Protein AF-0000000087411472 (afdb_homodimer)

Structure (mmCIF, N/CA/C/O backbone):
data_AF-0000000087411472-model_v1
#
loop_
_entity.id
_entity.type
_entity.pdbx_description
1 polymer 'Phosphopantetheine adenylyltransferase'
#
loop_
_atom_site.group_PDB
_atom_site.id
_atom_site.type_symbol
_atom_site.label_atom_id
_atom_site.label_alt_id
_atom_site.label_comp_id
_atom_site.label_asym_id
_atom_site.label_entity_id
_atom_site.label_seq_id
_atom_site.pdbx_PDB_ins_code
_atom_site.Cartn_x
_atom_site.Cartn_y
_atom_site.Cartn_z
_atom_site.occupancy
_atom_site.B_iso_or_equiv
_atom_site.auth_seq_id
_atom_site.auth_comp_id
_atom_site.auth_asym_id
_atom_site.auth_atom_id
_atom_site.pdbx_PDB_model_num
ATOM 1 N N . MET A 1 1 ? -5.199 -10.938 14.984 1 82.5 1 MET A N 1
ATOM 2 C CA . MET A 1 1 ? -4.184 -11.445 14.07 1 82.5 1 MET A CA 1
ATOM 3 C C . MET A 1 1 ? -4.375 -10.883 12.672 1 82.5 1 MET A C 1
ATOM 5 O O . MET A 1 1 ? -5.496 -10.852 12.156 1 82.5 1 MET A O 1
ATOM 9 N N . THR A 1 2 ? -3.348 -10.219 12.047 1 94.12 2 THR A N 1
ATOM 10 C CA . THR A 1 2 ? -3.455 -9.586 10.734 1 94.12 2 THR A CA 1
ATOM 11 C C . THR A 1 2 ? -2.895 -10.5 9.648 1 94.12 2 THR A C 1
ATOM 13 O O . THR A 1 2 ? -1.72 -10.875 9.688 1 94.12 2 THR A O 1
ATOM 16 N N . THR A 1 3 ? -3.779 -10.945 8.719 1 97.25 3 THR A N 1
ATOM 17 C CA . THR A 1 3 ? -3.389 -11.836 7.629 1 97.25 3 THR A CA 1
ATOM 18 C C . THR A 1 3 ? -3.459 -11.102 6.289 1 97.25 3 THR A C 1
ATOM 20 O O . THR A 1 3 ? -4.434 -10.398 6.012 1 97.25 3 THR A O 1
ATOM 23 N N . GLY A 1 4 ? -2.391 -11.203 5.496 1 98.31 4 GLY A N 1
ATOM 24 C CA . GLY A 1 4 ? -2.365 -10.688 4.137 1 98.31 4 GLY A CA 1
ATOM 25 C C . GLY A 1 4 ? -2.486 -11.773 3.082 1 98.31 4 GLY A C 1
ATOM 26 O O . GLY A 1 4 ? -2.043 -12.898 3.297 1 98.31 4 GLY A O 1
ATOM 27 N N . LEU A 1 5 ? -3.082 -11.445 1.983 1 98.75 5 LEU A N 1
ATOM 28 C CA . LEU A 1 5 ? -3.17 -12.328 0.825 1 98.75 5 LEU A CA 1
ATOM 29 C C . LEU A 1 5 ? -2.398 -11.758 -0.358 1 98.75 5 LEU A C 1
ATOM 31 O O . LEU A 1 5 ? -2.578 -10.586 -0.713 1 98.75 5 LEU A O 1
ATOM 35 N N . PHE A 1 6 ? -1.519 -12.484 -0.883 1 98.81 6 PHE A N 1
ATOM 36 C CA . PHE A 1 6 ? -0.834 -12.234 -2.145 1 98.81 6 PHE A CA 1
ATOM 37 C C . PHE A 1 6 ? -1.192 -13.289 -3.18 1 98.81 6 PHE A C 1
ATOM 39 O O . PHE A 1 6 ? -0.717 -14.422 -3.105 1 98.81 6 PHE A O 1
ATOM 46 N N . ALA A 1 7 ? -2.01 -12.852 -4.195 1 98.19 7 ALA A N 1
ATOM 47 C CA . ALA A 1 7 ? -2.584 -13.867 -5.07 1 98.19 7 ALA A CA 1
ATOM 48 C C . ALA A 1 7 ? -2.225 -13.602 -6.531 1 98.19 7 ALA A C 1
ATOM 50 O O . ALA A 1 7 ? -2.068 -12.453 -6.938 1 98.19 7 ALA A O 1
ATOM 51 N N . GLY A 1 8 ? -2.092 -14.609 -7.258 1 96.75 8 GLY A N 1
ATOM 52 C CA . GLY A 1 8 ? -1.799 -14.578 -8.68 1 96.75 8 GLY A CA 1
ATOM 53 C C . GLY A 1 8 ? -1.664 -15.953 -9.297 1 96.75 8 GLY A C 1
ATOM 54 O O . GLY A 1 8 ? -1.891 -16.969 -8.625 1 96.75 8 GLY A O 1
ATOM 55 N N . SER A 1 9 ? -1.408 -15.969 -10.578 1 96.81 9 SER A N 1
ATOM 56 C CA . SER A 1 9 ? -1.166 -17.25 -11.25 1 96.81 9 SER A CA 1
ATOM 57 C C . SER A 1 9 ? 0.237 -17.766 -10.953 1 96.81 9 SER A C 1
ATOM 59 O O . SER A 1 9 ? 0.446 -18.969 -10.859 1 96.81 9 SER A O 1
ATOM 61 N N . PHE A 1 10 ? 1.232 -16.828 -10.875 1 98 10 PHE A N 1
ATOM 62 C CA . PHE A 1 10 ? 2.615 -17.141 -10.523 1 98 10 PHE A CA 1
ATOM 63 C C . PHE A 1 10 ? 3.172 -18.234 -11.422 1 98 10 PHE A C 1
ATOM 65 O O . PHE A 1 10 ? 3.705 -19.234 -10.93 1 98 10 PHE A O 1
ATOM 72 N N . ASP A 1 11 ? 3.133 -17.953 -12.688 1 97.81 11 ASP A N 1
ATOM 73 C CA . ASP A 1 11 ? 3.562 -18.891 -13.711 1 97.81 11 ASP A CA 1
ATOM 74 C C . ASP A 1 11 ? 4.664 -18.297 -14.586 1 97.81 11 ASP A C 1
ATOM 76 O O . ASP A 1 11 ? 4.473 -18.094 -15.789 1 97.81 11 ASP A O 1
ATOM 80 N N . PRO A 1 12 ? 5.781 -18.062 -14.016 1 98.06 12 PRO A N 1
ATOM 81 C CA . PRO A 1 12 ? 6.238 -18.531 -12.711 1 98.06 12 PRO A CA 1
ATOM 82 C C . PRO A 1 12 ? 6.23 -17.438 -11.648 1 98.06 12 PRO A C 1
ATOM 84 O O . PRO A 1 12 ? 5.938 -16.281 -11.961 1 98.06 12 PRO A O 1
ATOM 87 N N . PHE A 1 13 ? 6.461 -17.75 -10.398 1 98.69 13 PHE A N 1
ATOM 88 C CA . PHE A 1 13 ? 6.75 -16.844 -9.289 1 98.69 13 PHE A CA 1
ATOM 89 C C . PHE A 1 13 ? 8.141 -16.25 -9.438 1 98.69 13 PHE A C 1
ATOM 91 O O . PHE A 1 13 ? 9.141 -16.969 -9.414 1 98.69 13 PHE A O 1
ATOM 98 N N . THR A 1 14 ? 8.234 -14.945 -9.617 1 98.62 14 THR A N 1
ATOM 99 C CA . THR A 1 14 ? 9.492 -14.305 -9.984 1 98.62 14 THR A CA 1
ATOM 100 C C . THR A 1 14 ? 10.156 -13.672 -8.766 1 98.62 14 THR A C 1
ATOM 102 O O . THR A 1 14 ? 9.57 -13.641 -7.68 1 98.62 14 THR A O 1
ATOM 105 N N . ILE A 1 15 ? 11.352 -13.141 -8.969 1 98.38 15 ILE A N 1
ATOM 106 C CA . ILE A 1 15 ? 12.086 -12.43 -7.926 1 98.38 15 ILE A CA 1
ATOM 107 C C . ILE A 1 15 ? 11.352 -11.148 -7.559 1 98.38 15 ILE A C 1
ATOM 109 O O . ILE A 1 15 ? 11.461 -10.664 -6.426 1 98.38 15 ILE A O 1
ATOM 113 N N . GLY A 1 16 ? 10.602 -10.586 -8.516 1 98.25 16 GLY A N 1
ATOM 114 C CA . GLY A 1 16 ? 9.766 -9.43 -8.219 1 98.25 16 GLY A CA 1
ATOM 115 C C . GLY A 1 16 ? 8.664 -9.734 -7.227 1 98.25 16 GLY A C 1
ATOM 116 O O . GLY A 1 16 ? 8.422 -8.953 -6.305 1 98.25 16 GLY A O 1
ATOM 117 N N . HIS A 1 17 ? 7.98 -10.875 -7.441 1 98.75 17 HIS A N 1
ATOM 118 C CA . HIS A 1 17 ? 6.965 -11.312 -6.492 1 98.75 17 HIS A CA 1
ATOM 119 C C . HIS A 1 17 ? 7.562 -11.539 -5.105 1 98.75 17 HIS A C 1
ATOM 121 O O . HIS A 1 17 ? 7.004 -11.086 -4.105 1 98.75 17 HIS A O 1
ATOM 127 N N . ASP A 1 18 ? 8.688 -12.219 -5.066 1 98.75 18 ASP A N 1
ATOM 128 C CA . ASP A 1 18 ? 9.383 -12.5 -3.814 1 98.75 18 ASP A CA 1
ATOM 129 C C . ASP A 1 18 ? 9.711 -11.203 -3.068 1 98.75 18 ASP A C 1
ATOM 131 O O . ASP A 1 18 ? 9.547 -11.133 -1.849 1 98.75 18 ASP A O 1
ATOM 135 N N . SER A 1 19 ? 10.203 -10.273 -3.818 1 98.44 19 SER A N 1
ATOM 136 C CA . SER A 1 19 ? 10.539 -8.977 -3.238 1 98.44 19 SER A CA 1
ATOM 137 C C . SER A 1 19 ? 9.328 -8.352 -2.547 1 98.44 19 SER A C 1
ATOM 139 O O . SER A 1 19 ? 9.438 -7.863 -1.419 1 98.44 19 SER A O 1
ATOM 141 N N . ILE A 1 20 ? 8.156 -8.391 -3.16 1 98.56 20 ILE A N 1
ATOM 142 C CA . ILE A 1 20 ? 6.938 -7.809 -2.609 1 98.56 20 ILE A CA 1
ATOM 143 C C . ILE A 1 20 ? 6.555 -8.539 -1.325 1 98.56 20 ILE A C 1
ATOM 145 O O . ILE A 1 20 ? 6.277 -7.902 -0.303 1 98.56 20 ILE A O 1
ATOM 149 N N . VAL A 1 21 ? 6.57 -9.836 -1.343 1 98.75 21 VAL A N 1
ATOM 150 C CA . VAL A 1 21 ? 6.145 -10.648 -0.207 1 98.75 21 VAL A CA 1
ATOM 151 C C . VAL A 1 21 ? 7.059 -10.383 0.988 1 98.75 21 VAL A C 1
ATOM 153 O O . VAL A 1 21 ? 6.582 -10.125 2.096 1 98.75 21 VAL A O 1
ATOM 156 N N . ARG A 1 22 ? 8.344 -10.383 0.76 1 97.94 22 ARG A N 1
ATOM 157 C CA . ARG A 1 22 ? 9.305 -10.219 1.848 1 97.94 22 ARG A CA 1
ATOM 158 C C . ARG A 1 22 ? 9.203 -8.828 2.463 1 97.94 22 ARG A C 1
ATOM 160 O O . ARG A 1 22 ? 9.336 -8.664 3.68 1 97.94 22 ARG A O 1
ATOM 167 N N . ARG A 1 23 ? 8.992 -7.895 1.64 1 97.25 23 ARG A N 1
ATOM 168 C CA . ARG A 1 23 ? 8.906 -6.523 2.123 1 97.25 23 ARG A CA 1
ATOM 169 C C . ARG A 1 23 ? 7.582 -6.277 2.836 1 97.25 23 ARG A C 1
ATOM 171 O O . ARG A 1 23 ? 7.492 -5.41 3.709 1 97.25 23 ARG A O 1
ATOM 178 N N . ALA A 1 24 ? 6.539 -7.027 2.512 1 98.06 24 ALA A N 1
ATOM 179 C CA . ALA A 1 24 ? 5.234 -6.895 3.154 1 98.06 24 ALA A CA 1
ATOM 180 C C . ALA A 1 24 ? 5.18 -7.695 4.453 1 98.06 24 ALA A C 1
ATOM 182 O O . ALA A 1 24 ? 4.344 -7.422 5.32 1 98.06 24 ALA A O 1
ATOM 183 N N . LEU A 1 25 ? 6.023 -8.648 4.633 1 97.62 25 LEU A N 1
ATOM 184 C CA . LEU A 1 25 ? 5.941 -9.672 5.664 1 97.62 25 LEU A CA 1
ATOM 185 C C . LEU A 1 25 ? 5.902 -9.047 7.055 1 97.62 25 LEU A C 1
ATOM 187 O O . LEU A 1 25 ? 5.105 -9.453 7.906 1 97.62 25 LEU A O 1
ATOM 191 N N . PRO A 1 26 ? 6.668 -7.977 7.328 1 96.5 26 PRO A N 1
ATOM 192 C CA . PRO A 1 26 ? 6.672 -7.391 8.672 1 96.5 26 PRO A CA 1
ATOM 193 C C . PRO A 1 26 ? 5.316 -6.801 9.062 1 96.5 26 PRO A C 1
ATOM 195 O O . PRO A 1 26 ? 5.066 -6.547 10.242 1 96.5 26 PRO A O 1
ATOM 198 N N . LEU A 1 27 ? 4.43 -6.594 8.164 1 97.12 27 LEU A N 1
ATOM 199 C CA . LEU A 1 27 ? 3.143 -5.961 8.422 1 97.12 27 LEU A CA 1
ATOM 200 C C . LEU A 1 27 ? 2.111 -6.988 8.883 1 97.12 27 LEU A C 1
ATOM 202 O O . LEU A 1 27 ? 1.045 -6.621 9.383 1 97.12 27 LEU A O 1
ATOM 206 N N . PHE A 1 28 ? 2.451 -8.234 8.727 1 97.5 28 PHE A N 1
ATOM 207 C CA . PHE A 1 28 ? 1.411 -9.242 8.914 1 97.5 28 PHE A CA 1
ATOM 208 C C . PHE A 1 28 ? 1.869 -10.328 9.883 1 97.5 28 PHE A C 1
ATOM 210 O O . PHE A 1 28 ? 3.059 -10.641 9.953 1 97.5 28 PHE A O 1
ATOM 217 N N . ASP A 1 29 ? 0.912 -10.891 10.602 1 97 29 ASP A N 1
ATOM 218 C CA . ASP A 1 29 ? 1.171 -12.102 11.367 1 97 29 ASP A CA 1
ATOM 219 C C . ASP A 1 29 ? 1.343 -13.312 10.453 1 97 29 ASP A C 1
ATOM 221 O O . ASP A 1 29 ? 2.098 -14.234 10.773 1 97 29 ASP A O 1
ATOM 225 N N . LYS A 1 30 ? 0.601 -13.211 9.328 1 97.81 30 LYS A N 1
ATOM 226 C CA . LYS A 1 30 ? 0.634 -14.273 8.328 1 97.81 30 LYS A CA 1
ATOM 227 C C . LYS A 1 30 ? 0.375 -13.727 6.93 1 97.81 30 LYS A C 1
ATOM 229 O O . LYS A 1 30 ? -0.435 -12.812 6.758 1 97.81 30 LYS A O 1
ATOM 234 N N . ILE A 1 31 ? 1.043 -14.305 5.953 1 98.69 31 ILE A N 1
ATOM 235 C CA . ILE A 1 31 ? 0.74 -14.031 4.551 1 98.69 31 ILE A CA 1
ATOM 236 C C . ILE A 1 31 ? 0.377 -15.336 3.846 1 98.69 31 ILE A C 1
ATOM 238 O O . ILE A 1 31 ? 1.106 -16.328 3.941 1 98.69 31 ILE A O 1
ATOM 242 N N . ILE A 1 32 ? -0.756 -15.344 3.227 1 98.88 32 ILE A N 1
ATOM 243 C CA . ILE A 1 32 ? -1.153 -16.438 2.344 1 98.88 32 ILE A CA 1
ATOM 244 C C . ILE A 1 32 ? -0.818 -16.078 0.898 1 98.88 32 ILE A C 1
ATOM 246 O O . ILE A 1 32 ? -1.27 -15.055 0.384 1 98.88 32 ILE A O 1
ATOM 250 N N . ILE A 1 33 ? 0.006 -16.891 0.304 1 98.94 33 ILE A N 1
ATOM 251 C CA . ILE A 1 33 ? 0.207 -16.797 -1.138 1 98.94 33 ILE A CA 1
ATOM 252 C C . ILE A 1 33 ? -0.799 -17.703 -1.854 1 98.94 33 ILE A C 1
ATOM 254 O O . ILE A 1 33 ? -0.721 -18.922 -1.758 1 98.94 33 ILE A O 1
ATOM 258 N N . GLY A 1 34 ? -1.743 -17.094 -2.494 1 98.81 34 GLY A N 1
ATOM 259 C CA . GLY A 1 34 ? -2.783 -17.812 -3.209 1 98.81 34 GLY A CA 1
ATOM 260 C C . GLY A 1 34 ? -2.455 -18.047 -4.672 1 98.81 34 GLY A C 1
ATOM 261 O O . GLY A 1 34 ? -2.32 -17.094 -5.438 1 98.81 34 GLY A O 1
ATOM 262 N N . VAL A 1 35 ? -2.418 -19.25 -5.078 1 98.69 35 VAL A N 1
ATOM 263 C CA . VAL A 1 35 ? -2.143 -19.625 -6.465 1 98.69 35 VAL A CA 1
ATOM 264 C C . VAL A 1 35 ? -3.447 -19.984 -7.172 1 98.69 35 VAL A C 1
ATOM 266 O O . VAL A 1 35 ? -4.023 -21.047 -6.934 1 98.69 35 VAL A O 1
ATOM 269 N N . GLY A 1 36 ? -3.824 -19.047 -8.062 1 97.44 36 GLY A N 1
ATOM 270 C CA . GLY A 1 36 ? -5.082 -19.234 -8.766 1 97.44 36 GLY A CA 1
ATOM 271 C C . GLY A 1 36 ? -5.004 -20.312 -9.844 1 97.44 36 GLY A C 1
ATOM 272 O O . GLY A 1 36 ? -4.016 -20.391 -10.578 1 97.44 36 GLY A O 1
ATOM 273 N N . ILE A 1 37 ? -6.055 -21.078 -9.875 1 94.75 37 ILE A N 1
ATOM 274 C CA . ILE A 1 37 ? -6.188 -22.109 -10.898 1 94.75 37 ILE A CA 1
ATOM 275 C C . ILE A 1 37 ? -7.277 -21.719 -11.891 1 94.75 37 ILE A C 1
ATOM 277 O O . ILE A 1 37 ? -8.406 -21.422 -11.492 1 94.75 37 ILE A O 1
ATOM 281 N N . ASN A 1 38 ? -6.859 -21.469 -13.047 1 88.38 38 ASN A N 1
ATOM 282 C CA . ASN A 1 38 ? -7.793 -21.219 -14.148 1 88.38 38 ASN A CA 1
ATOM 283 C C . ASN A 1 38 ? -7.727 -22.328 -15.188 1 88.38 38 ASN A C 1
ATOM 285 O O . ASN A 1 38 ? -6.742 -22.438 -15.93 1 88.38 38 ASN A O 1
ATOM 289 N N . GLU A 1 39 ? -8.727 -23.047 -15.305 1 80.69 39 GLU A N 1
ATOM 290 C CA . GLU A 1 39 ? -8.75 -24.203 -16.172 1 80.69 39 GLU A CA 1
ATOM 291 C C . GLU A 1 39 ? -8.695 -23.797 -17.641 1 80.69 39 GLU A C 1
ATOM 293 O O . GLU A 1 39 ? -8.336 -24.609 -18.5 1 80.69 39 GLU A O 1
ATOM 298 N N . ARG A 1 40 ? -9.109 -22.672 -17.875 1 86.44 40 ARG A N 1
ATOM 299 C CA . ARG A 1 40 ? -9.18 -22.219 -19.25 1 86.44 40 ARG A CA 1
ATOM 300 C C . ARG A 1 40 ? -7.828 -21.703 -19.734 1 86.44 40 ARG A C 1
ATOM 302 O O . ARG A 1 40 ? -7.637 -21.453 -20.922 1 86.44 40 ARG A O 1
ATOM 309 N N . LYS A 1 41 ? -6.945 -21.625 -18.766 1 86 41 LYS A N 1
ATOM 310 C CA . LYS A 1 41 ? -5.648 -21.047 -19.125 1 86 41 LYS A CA 1
ATOM 311 C C . LYS A 1 41 ? -4.594 -22.141 -19.266 1 86 41 LYS A C 1
ATOM 313 O O . LYS A 1 41 ? -4.625 -23.141 -18.547 1 86 41 LYS A O 1
ATOM 318 N N . GLN A 1 42 ? -3.75 -21.906 -20.312 1 85.75 42 GLN A N 1
ATOM 319 C CA . GLN A 1 42 ? -2.588 -22.766 -20.469 1 85.75 42 GLN A CA 1
ATOM 320 C C . GLN A 1 42 ? -1.379 -22.219 -19.719 1 85.75 42 GLN A C 1
ATOM 322 O O . GLN A 1 42 ? -0.786 -21.219 -20.141 1 85.75 42 GLN A O 1
ATOM 327 N N . TYR A 1 43 ? -1.011 -22.953 -18.719 1 91.5 43 TYR A N 1
ATOM 328 C CA . TYR A 1 43 ? 0.118 -22.531 -17.906 1 91.5 43 TYR A CA 1
ATOM 329 C C . TYR A 1 43 ? 1.39 -23.266 -18.312 1 91.5 43 TYR A C 1
ATOM 331 O O . TYR A 1 43 ? 1.329 -24.391 -18.812 1 91.5 43 TYR A O 1
ATOM 339 N N . MET A 1 44 ? 2.51 -22.625 -18.141 1 93.19 44 MET A N 1
ATOM 340 C CA . MET A 1 44 ? 3.809 -23.25 -18.344 1 93.19 44 MET A CA 1
ATOM 341 C C . MET A 1 44 ? 4.043 -24.359 -17.312 1 93.19 44 MET A C 1
ATOM 343 O O . MET A 1 44 ? 4.535 -25.438 -17.672 1 93.19 44 MET A O 1
ATOM 347 N N . LEU A 1 45 ? 3.697 -24.094 -16.062 1 94.81 45 LEU A N 1
ATOM 348 C CA . LEU A 1 45 ? 3.797 -25.047 -14.969 1 94.81 45 LEU A CA 1
ATOM 349 C C . LEU A 1 45 ? 2.412 -25.5 -14.516 1 94.81 45 LEU A C 1
ATOM 351 O O . LEU A 1 45 ? 1.47 -24.703 -14.492 1 94.81 45 LEU A O 1
ATOM 355 N N . ASP A 1 46 ? 2.295 -26.703 -14.117 1 94.75 46 ASP A N 1
ATOM 356 C CA . ASP A 1 46 ? 1.005 -27.094 -13.562 1 94.75 46 ASP A CA 1
ATOM 357 C C . ASP A 1 46 ? 0.846 -26.594 -12.133 1 94.75 46 ASP A C 1
ATOM 359 O O . ASP A 1 46 ? 1.772 -26 -11.57 1 94.75 46 ASP A O 1
ATOM 363 N N . THR A 1 47 ? -0.343 -26.766 -11.594 1 95.69 47 THR A N 1
ATOM 364 C CA . THR A 1 47 ? -0.674 -26.203 -10.289 1 95.69 47 THR A CA 1
ATOM 365 C C . THR A 1 47 ? 0.26 -26.75 -9.211 1 95.69 47 THR A C 1
ATOM 367 O O . THR A 1 47 ? 0.772 -25.984 -8.391 1 95.69 47 THR A O 1
ATOM 370 N N . GLU A 1 48 ? 0.486 -28.016 -9.203 1 96.5 48 GLU A N 1
ATOM 371 C CA . GLU A 1 48 ? 1.34 -28.656 -8.203 1 96.5 48 GLU A CA 1
ATOM 372 C C . GLU A 1 48 ? 2.762 -28.094 -8.266 1 96.5 48 GLU A C 1
ATOM 374 O O . GLU A 1 48 ? 3.377 -27.844 -7.227 1 96.5 48 GLU A O 1
ATOM 379 N N . GLU A 1 49 ? 3.27 -27.938 -9.43 1 96.88 49 GLU A N 1
ATOM 380 C CA . GLU A 1 49 ? 4.613 -27.391 -9.609 1 96.88 49 GLU A CA 1
ATOM 381 C C . GLU A 1 49 ? 4.691 -25.953 -9.117 1 96.88 49 GLU A C 1
ATOM 383 O O . GLU A 1 49 ? 5.637 -25.578 -8.422 1 96.88 49 GLU A O 1
ATOM 388 N N . ARG A 1 50 ? 3.688 -25.156 -9.523 1 97.81 50 ARG A N 1
ATOM 389 C CA . ARG A 1 50 ? 3.676 -23.766 -9.102 1 97.81 50 ARG A CA 1
ATOM 390 C C . ARG A 1 50 ? 3.623 -23.641 -7.582 1 97.81 50 ARG A C 1
ATOM 392 O O . ARG A 1 50 ? 4.449 -22.953 -6.977 1 97.81 50 ARG A O 1
ATOM 399 N N . VAL A 1 51 ? 2.758 -24.359 -6.957 1 98.38 51 VAL A N 1
ATOM 400 C CA . VAL A 1 51 ? 2.588 -24.328 -5.508 1 98.38 51 VAL A CA 1
ATOM 401 C C . VAL A 1 51 ? 3.846 -24.859 -4.828 1 98.38 51 VAL A C 1
ATOM 403 O O . VAL A 1 51 ? 4.355 -24.266 -3.883 1 98.38 51 VAL A O 1
ATOM 406 N N . GLY A 1 52 ? 4.316 -25.984 -5.293 1 98.12 52 GLY A N 1
ATOM 407 C CA . GLY A 1 52 ? 5.488 -26.625 -4.707 1 98.12 52 GLY A CA 1
ATOM 408 C C . GLY A 1 52 ? 6.723 -25.734 -4.75 1 98.12 52 GLY A C 1
ATOM 409 O O . GLY A 1 52 ? 7.469 -25.656 -3.771 1 98.12 52 GLY A O 1
ATOM 410 N N . ARG A 1 53 ? 6.977 -25.078 -5.879 1 97.75 53 ARG A N 1
ATOM 411 C CA . ARG A 1 53 ? 8.133 -24.203 -6.031 1 97.75 53 ARG A CA 1
ATOM 412 C C . ARG A 1 53 ? 8.062 -23.031 -5.059 1 97.75 53 ARG A C 1
ATOM 414 O O . ARG A 1 53 ? 9.07 -22.656 -4.453 1 97.75 53 ARG A O 1
ATOM 421 N N . ILE A 1 54 ? 6.855 -22.469 -4.914 1 98.69 54 ILE A N 1
ATOM 422 C CA . ILE A 1 54 ? 6.699 -21.328 -4.012 1 98.69 54 ILE A CA 1
ATOM 423 C C . ILE A 1 54 ? 6.898 -21.781 -2.568 1 98.69 54 ILE A C 1
ATOM 425 O O . ILE A 1 54 ? 7.574 -21.109 -1.785 1 98.69 54 ILE A O 1
ATOM 429 N N . ARG A 1 55 ? 6.352 -22.953 -2.232 1 98.44 55 ARG A N 1
ATOM 430 C CA . ARG A 1 55 ? 6.535 -23.5 -0.89 1 98.44 55 ARG A CA 1
ATOM 431 C C . ARG A 1 55 ? 8.016 -23.688 -0.574 1 98.44 55 ARG A C 1
ATOM 433 O O . ARG A 1 55 ? 8.453 -23.422 0.546 1 98.44 55 ARG A O 1
ATOM 440 N N . ALA A 1 56 ? 8.742 -24.172 -1.499 1 98.12 56 ALA A N 1
ATOM 441 C CA . ALA A 1 56 ? 10.164 -24.406 -1.307 1 98.12 56 ALA A CA 1
ATOM 442 C C . ALA A 1 56 ? 10.906 -23.109 -1.017 1 98.12 56 ALA A C 1
ATOM 444 O O . ALA A 1 56 ? 11.852 -23.078 -0.219 1 98.12 56 ALA A O 1
ATOM 445 N N . ILE A 1 57 ? 10.547 -22.016 -1.651 1 98.12 57 ILE A N 1
ATOM 446 C CA . ILE A 1 57 ? 11.164 -20.719 -1.471 1 98.12 57 ILE A CA 1
ATOM 447 C C . ILE A 1 57 ? 11 -20.266 -0.021 1 98.12 57 ILE A C 1
ATOM 449 O O . ILE A 1 57 ? 11.922 -19.688 0.561 1 98.12 57 ILE A O 1
ATOM 453 N N . TYR A 1 58 ? 9.805 -20.594 0.565 1 98.31 58 TYR A N 1
ATOM 454 C CA . TYR A 1 58 ? 9.484 -20.062 1.883 1 98.31 58 TYR A CA 1
ATOM 455 C C . TYR A 1 58 ? 9.477 -21.172 2.934 1 98.31 58 TYR A C 1
ATOM 457 O O . TYR A 1 58 ? 8.781 -21.062 3.949 1 98.31 58 TYR A O 1
ATOM 465 N N . ALA A 1 59 ? 10.148 -22.219 2.734 1 97.19 59 ALA A N 1
ATOM 466 C CA . ALA A 1 59 ? 10.141 -23.406 3.594 1 97.19 59 ALA A CA 1
ATOM 467 C C . ALA A 1 59 ? 10.562 -23.047 5.016 1 97.19 59 ALA A C 1
ATOM 469 O O . ALA A 1 59 ? 10.117 -23.688 5.977 1 97.19 59 ALA A O 1
ATOM 470 N N . ARG A 1 60 ? 11.328 -21.984 5.223 1 96.81 60 ARG A N 1
ATOM 471 C CA . ARG A 1 60 ? 11.844 -21.625 6.535 1 96.81 60 ARG A CA 1
ATOM 472 C C . ARG A 1 60 ? 11.164 -20.375 7.066 1 96.81 60 ARG A C 1
ATOM 474 O O . ARG A 1 60 ? 11.68 -19.703 7.973 1 96.81 60 ARG A O 1
ATOM 481 N N . GLU A 1 61 ? 10.125 -20 6.484 1 97.75 61 GLU A N 1
ATOM 482 C CA . GLU A 1 61 ? 9.367 -18.828 6.91 1 97.75 61 GLU A CA 1
ATOM 483 C C . GLU A 1 61 ? 7.988 -19.219 7.434 1 97.75 61 GLU A C 1
ATOM 485 O O . GLU A 1 61 ? 7.035 -19.344 6.66 1 97.75 61 GLU A O 1
ATOM 490 N N . PRO A 1 62 ? 7.836 -19.344 8.711 1 97.56 62 PRO A N 1
ATOM 491 C CA . PRO A 1 62 ? 6.602 -19.891 9.289 1 97.56 62 PRO A CA 1
ATOM 492 C C . PRO A 1 62 ? 5.398 -18.969 9.055 1 97.56 62 PRO A C 1
ATOM 494 O O . PRO A 1 62 ? 4.254 -19.406 9.195 1 97.56 62 PRO A O 1
ATOM 497 N N . LYS A 1 63 ? 5.613 -17.719 8.734 1 98 63 LYS A N 1
ATOM 498 C CA . LYS A 1 63 ? 4.508 -16.781 8.57 1 98 63 LYS A CA 1
ATOM 499 C C . LYS A 1 63 ? 3.871 -16.906 7.191 1 98 63 LYS A C 1
ATOM 501 O O . LYS A 1 63 ? 2.85 -16.281 6.91 1 98 63 LYS A O 1
ATOM 506 N N . ILE A 1 64 ? 4.441 -17.703 6.273 1 98.62 64 ILE A N 1
ATOM 507 C CA . ILE A 1 64 ? 3.945 -17.75 4.902 1 98.62 64 ILE A CA 1
ATOM 508 C C . ILE A 1 64 ? 3.283 -19.094 4.637 1 98.62 64 ILE A C 1
ATOM 510 O O . ILE A 1 64 ? 3.857 -20.141 4.941 1 98.62 64 ILE A O 1
ATOM 514 N N . MET A 1 65 ? 2.15 -19.031 4.105 1 98.5 65 MET A N 1
ATOM 515 C CA . MET A 1 65 ? 1.418 -20.203 3.639 1 98.5 65 MET A CA 1
ATOM 516 C C . MET A 1 65 ? 1.114 -20.094 2.148 1 98.5 65 MET A C 1
ATOM 518 O O . MET A 1 65 ? 0.758 -19.031 1.659 1 98.5 65 MET A O 1
ATOM 522 N N . VAL A 1 66 ? 1.207 -21.234 1.489 1 98.81 66 VAL A N 1
ATOM 523 C CA . VAL A 1 66 ? 0.922 -21.266 0.059 1 98.81 66 VAL A CA 1
ATOM 524 C C . VAL A 1 66 ? -0.283 -22.172 -0.206 1 98.81 66 VAL A C 1
ATOM 526 O O . VAL A 1 66 ? -0.297 -23.328 0.198 1 98.81 66 VAL A O 1
ATOM 529 N N . LYS A 1 67 ? -1.242 -21.625 -0.861 1 98.56 67 LYS A N 1
ATOM 530 C CA . LYS A 1 67 ? -2.467 -22.375 -1.125 1 98.56 67 LYS A CA 1
ATOM 531 C C . LYS A 1 67 ? -2.941 -22.172 -2.561 1 98.56 67 LYS A C 1
ATOM 533 O O . LYS A 1 67 ? -2.854 -21.062 -3.094 1 98.56 67 LYS A O 1
ATOM 538 N N . ALA A 1 68 ? -3.459 -23.219 -3.139 1 98.31 68 ALA A N 1
ATOM 539 C CA . ALA A 1 68 ? -4.141 -23.109 -4.426 1 98.31 68 ALA A CA 1
ATOM 540 C C . ALA A 1 68 ? -5.637 -22.859 -4.234 1 98.31 68 ALA A C 1
ATOM 542 O O . ALA A 1 68 ? -6.207 -23.234 -3.209 1 98.31 68 ALA A O 1
ATOM 543 N N . TYR A 1 69 ? -6.219 -22.234 -5.168 1 97.81 69 TYR A N 1
ATOM 544 C CA . TYR A 1 69 ? -7.66 -22 -5.137 1 97.81 69 TYR A CA 1
ATOM 545 C C . TYR A 1 69 ? -8.227 -21.922 -6.551 1 97.81 69 TYR A C 1
ATOM 547 O O . TYR A 1 69 ? -7.516 -21.562 -7.492 1 97.81 69 TYR A O 1
ATOM 555 N N . ASP A 1 70 ? -9.5 -22.188 -6.77 1 96.38 70 ASP A N 1
ATOM 556 C CA . ASP A 1 70 ? -10.07 -22.25 -8.109 1 96.38 70 ASP A CA 1
ATOM 557 C C . ASP A 1 70 ? -11.367 -21.453 -8.195 1 96.38 70 ASP A C 1
ATOM 559 O O . ASP A 1 70 ? -12.148 -21.625 -9.133 1 96.38 70 ASP A O 1
ATOM 563 N N . ASP A 1 71 ? -11.648 -20.625 -7.219 1 94.62 71 ASP A N 1
ATOM 564 C CA . ASP A 1 71 ? -12.805 -19.734 -7.25 1 94.62 71 ASP A CA 1
ATOM 565 C C . ASP A 1 71 ? -12.375 -18.266 -7.273 1 94.62 71 ASP A C 1
ATOM 567 O O . ASP A 1 71 ? -11.219 -17.969 -7.574 1 94.62 71 ASP A O 1
ATOM 571 N N . LEU A 1 72 ? -13.305 -17.359 -7.113 1 93.5 72 LEU A N 1
ATOM 572 C CA . LEU A 1 72 ? -12.977 -15.938 -7.129 1 93.5 72 LEU A CA 1
ATOM 573 C C . LEU A 1 72 ? -12.031 -15.586 -5.98 1 93.5 72 LEU A C 1
ATOM 575 O O . LEU A 1 72 ? -12.195 -16.078 -4.863 1 93.5 72 LEU A O 1
ATOM 579 N N . THR A 1 73 ? -11.039 -14.797 -6.27 1 94.31 73 THR A N 1
ATOM 580 C CA . THR A 1 73 ? -10.07 -14.398 -5.262 1 94.31 73 THR A CA 1
ATOM 581 C C . THR A 1 73 ? -10.766 -13.844 -4.023 1 94.31 73 THR A C 1
ATOM 583 O O . THR A 1 73 ? -10.344 -14.109 -2.896 1 94.31 73 THR A O 1
ATOM 586 N N . VAL A 1 74 ? -11.875 -13.102 -4.211 1 94.75 74 VAL A N 1
ATOM 587 C CA . VAL A 1 74 ? -12.602 -12.508 -3.09 1 94.75 74 VAL A CA 1
ATOM 588 C C . VAL A 1 74 ? -13.234 -13.609 -2.242 1 94.75 74 VAL A C 1
ATOM 590 O O . VAL A 1 74 ? -13.289 -13.5 -1.015 1 94.75 74 VAL A O 1
ATOM 593 N N . ASP A 1 75 ? -13.734 -14.656 -2.838 1 95.56 75 ASP A N 1
ATOM 594 C CA . ASP A 1 75 ? -14.297 -15.789 -2.111 1 95.56 75 ASP A CA 1
ATOM 595 C C . ASP A 1 75 ? -13.219 -16.547 -1.342 1 95.56 75 ASP A C 1
ATOM 597 O O . ASP A 1 75 ? -13.43 -16.953 -0.198 1 95.56 75 ASP A O 1
ATOM 601 N N . PHE A 1 76 ? -12.102 -16.719 -2.018 1 97.12 76 PHE A N 1
ATOM 602 C CA . PHE A 1 76 ? -10.961 -17.344 -1.37 1 97.12 76 PHE A CA 1
ATOM 603 C C . PHE A 1 76 ? -10.523 -16.547 -0.149 1 97.12 76 PHE A C 1
ATOM 605 O O . PHE A 1 76 ? -10.297 -17.109 0.923 1 97.12 76 PHE A O 1
ATOM 612 N N . ALA A 1 77 ? -10.398 -15.227 -0.259 1 97.12 77 ALA A N 1
ATOM 613 C CA . ALA A 1 77 ? -10.031 -14.344 0.844 1 97.12 77 ALA A CA 1
ATOM 614 C C . ALA A 1 77 ? -11.016 -14.477 2.008 1 97.12 77 ALA A C 1
ATOM 616 O O . ALA A 1 77 ? -10.602 -14.539 3.168 1 97.12 77 ALA A O 1
ATOM 617 N N . LYS A 1 78 ? -12.273 -14.555 1.678 1 95 78 LYS A N 1
ATOM 618 C CA . LYS A 1 78 ? -13.305 -14.688 2.701 1 95 78 LYS A CA 1
ATOM 6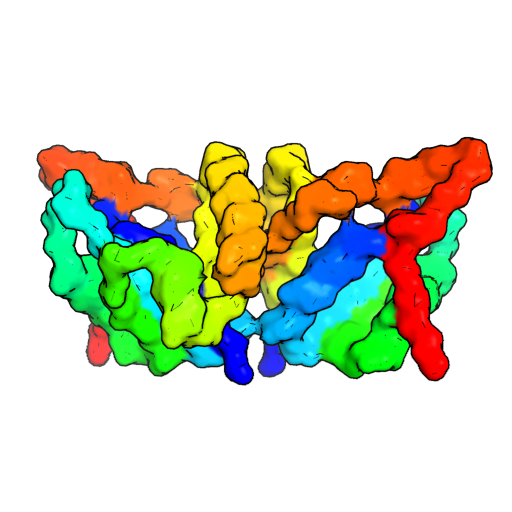19 C C . LYS A 1 78 ? -13.164 -16.016 3.447 1 95 78 LYS A C 1
ATOM 621 O O . LYS A 1 78 ? -13.242 -16.047 4.676 1 95 78 LYS A O 1
ATOM 626 N N . ARG A 1 79 ? -12.961 -17.031 2.693 1 96.19 79 ARG A N 1
ATOM 627 C CA . ARG A 1 79 ? -12.812 -18.344 3.291 1 96.19 79 ARG A CA 1
ATOM 628 C C . ARG A 1 79 ? -11.602 -18.391 4.227 1 96.19 79 ARG A C 1
ATOM 630 O O . ARG A 1 79 ? -11.633 -19.078 5.254 1 96.19 79 ARG A O 1
ATOM 637 N N . GLU A 1 80 ? -10.602 -17.703 3.85 1 96.81 80 GLU A N 1
ATOM 638 C CA . GLU A 1 80 ? -9.367 -17.703 4.633 1 96.81 80 GLU A CA 1
ATOM 639 C C . GLU A 1 80 ? -9.406 -16.609 5.703 1 96.81 80 GLU A C 1
ATOM 641 O O . GLU A 1 80 ? -8.422 -16.406 6.422 1 96.81 80 GLU A O 1
ATOM 646 N N . ASN A 1 81 ? -10.461 -15.812 5.793 1 95 81 ASN A N 1
ATOM 647 C CA . ASN A 1 81 ? -10.648 -14.727 6.75 1 95 81 ASN A CA 1
ATOM 648 C C . ASN A 1 81 ? -9.547 -13.672 6.625 1 95 81 ASN A C 1
ATOM 650 O O . ASN A 1 81 ? -8.93 -13.289 7.621 1 95 81 ASN A O 1
ATOM 654 N N . VAL A 1 82 ? -9.258 -13.352 5.418 1 95.88 82 VAL A N 1
ATOM 655 C CA . VAL A 1 82 ? -8.234 -12.352 5.125 1 95.88 82 VAL A CA 1
ATOM 656 C C . VAL A 1 82 ? -8.891 -10.992 4.883 1 95.88 82 VAL A C 1
ATOM 658 O O . VAL A 1 82 ? -9.922 -10.906 4.203 1 95.88 82 VAL A O 1
ATOM 661 N N . ARG A 1 83 ? -8.219 -9.953 5.383 1 92.75 83 ARG A N 1
ATOM 662 C CA . ARG A 1 83 ? -8.773 -8.609 5.219 1 92.75 83 ARG A CA 1
ATOM 663 C C . ARG A 1 83 ? -7.91 -7.777 4.277 1 92.75 83 ARG A C 1
ATOM 665 O O . ARG A 1 83 ? -8.383 -6.793 3.701 1 92.75 83 ARG A O 1
ATOM 672 N N . PHE A 1 84 ? -6.695 -8.156 4.156 1 97.94 84 PHE A N 1
ATOM 673 C CA . PHE A 1 84 ? -5.789 -7.312 3.387 1 97.94 84 PHE A CA 1
ATOM 674 C C . PHE A 1 84 ? -5.285 -8.047 2.148 1 97.94 84 PHE A C 1
ATOM 676 O O . PHE A 1 84 ? -4.848 -9.195 2.236 1 97.94 84 PHE A O 1
ATOM 683 N N . PHE A 1 85 ? -5.43 -7.395 1.049 1 98.19 85 PHE A N 1
ATOM 684 C CA . PHE A 1 85 ? -4.918 -7.871 -0.23 1 98.19 85 PHE A CA 1
ATOM 685 C C . PHE A 1 85 ? -3.646 -7.125 -0.615 1 98.19 85 PHE A C 1
ATOM 687 O O . PHE A 1 85 ? -3.656 -5.898 -0.742 1 98.19 85 PHE A O 1
ATOM 694 N N . ILE A 1 86 ? -2.555 -7.855 -0.781 1 98.69 86 ILE A N 1
ATOM 695 C CA . ILE A 1 86 ? -1.264 -7.281 -1.146 1 98.69 86 ILE A CA 1
ATOM 696 C C . ILE A 1 86 ? -1.096 -7.312 -2.662 1 98.69 86 ILE A C 1
ATOM 698 O O . ILE A 1 86 ? -1.293 -8.352 -3.295 1 98.69 86 ILE A O 1
ATOM 702 N N . LYS A 1 87 ? -0.754 -6.184 -3.223 1 98.31 87 LYS A N 1
ATOM 703 C CA . LYS A 1 87 ? -0.475 -6.109 -4.652 1 98.31 87 LYS A CA 1
ATOM 704 C C . LYS A 1 87 ? 0.825 -5.355 -4.922 1 98.31 87 LYS A C 1
ATOM 706 O O . LYS A 1 87 ? 1.114 -4.355 -4.266 1 98.31 87 LYS A O 1
ATOM 711 N N . GLY A 1 88 ? 1.572 -5.859 -5.82 1 98.12 88 GLY A N 1
ATOM 712 C CA . GLY A 1 88 ? 2.705 -5.129 -6.367 1 98.12 88 GLY A CA 1
ATOM 713 C C . GLY A 1 88 ? 2.373 -4.387 -7.645 1 98.12 88 GLY A C 1
ATOM 714 O O . GLY A 1 88 ? 1.669 -4.914 -8.508 1 98.12 88 GLY A O 1
ATOM 715 N N . VAL A 1 89 ? 2.863 -3.229 -7.742 1 97.94 89 VAL A N 1
ATOM 716 C CA . VAL A 1 89 ? 2.637 -2.459 -8.961 1 97.94 89 VAL A CA 1
ATOM 717 C C . VAL A 1 89 ? 3.973 -2.002 -9.539 1 97.94 89 VAL A C 1
ATOM 719 O O . VAL A 1 89 ? 4.84 -1.516 -8.812 1 97.94 89 VAL A O 1
ATOM 722 N N . ARG A 1 90 ? 4.176 -2.111 -10.898 1 95.19 90 ARG A N 1
ATOM 723 C CA . ARG A 1 90 ? 5.422 -1.791 -11.586 1 95.19 90 ARG A CA 1
ATOM 724 C C . ARG A 1 90 ? 5.281 -0.51 -12.398 1 95.19 90 ARG A C 1
ATOM 726 O O . ARG A 1 90 ? 6.277 0.142 -12.719 1 95.19 90 ARG A O 1
ATOM 733 N N . SER A 1 91 ? 3.992 -0.226 -12.773 1 95.25 91 SER A N 1
ATOM 734 C CA . SER A 1 91 ? 3.75 0.817 -13.766 1 95.25 91 SER A CA 1
ATOM 735 C C . SER A 1 91 ? 2.406 1.498 -13.539 1 95.25 91 SER A C 1
ATOM 737 O O . SER A 1 91 ? 1.627 1.073 -12.68 1 95.25 91 SER A O 1
ATOM 739 N N . VAL A 1 92 ? 2.246 2.545 -14.297 1 96.38 92 VAL A N 1
ATOM 740 C CA . VAL A 1 92 ? 0.964 3.242 -14.281 1 96.38 92 VAL A CA 1
ATOM 741 C C . VAL A 1 92 ? -0.142 2.293 -14.742 1 96.38 92 VAL A C 1
ATOM 743 O O . VAL A 1 92 ? -1.25 2.314 -14.195 1 96.38 92 VAL A O 1
ATOM 746 N N . LYS A 1 93 ? 0.193 1.541 -15.688 1 95.5 93 LYS A N 1
ATOM 747 C CA . LYS A 1 93 ? -0.773 0.57 -16.188 1 95.5 93 LYS A CA 1
ATOM 748 C C . LYS A 1 93 ? -1.206 -0.398 -15.094 1 95.5 93 LYS A C 1
ATOM 750 O O . LYS A 1 93 ? -2.4 -0.641 -14.906 1 95.5 93 LYS A O 1
ATOM 755 N N . ASP A 1 94 ? -0.243 -0.965 -14.336 1 96.62 94 ASP A N 1
ATOM 756 C CA . ASP A 1 94 ? -0.565 -1.837 -13.211 1 96.62 94 ASP A CA 1
ATOM 757 C C . ASP A 1 94 ? -1.454 -1.12 -12.195 1 96.62 94 ASP A C 1
ATOM 759 O O . ASP A 1 94 ? -2.432 -1.689 -11.711 1 96.62 94 ASP A O 1
ATOM 763 N N . PHE A 1 95 ? -1.085 0.122 -11.953 1 97.69 95 PHE A N 1
ATOM 764 C CA . PHE A 1 95 ? -1.789 0.902 -10.945 1 97.69 95 PHE A CA 1
ATOM 765 C C . PHE A 1 95 ? -3.258 1.066 -11.312 1 97.69 95 PHE A C 1
ATOM 767 O O . PHE A 1 95 ? -4.141 0.834 -10.484 1 97.69 95 PHE A O 1
ATOM 774 N N . GLU A 1 96 ? -3.512 1.425 -12.516 1 97.19 96 GLU A N 1
ATOM 775 C CA . GLU A 1 96 ? -4.887 1.643 -12.961 1 97.19 96 GLU A CA 1
ATOM 776 C C . GLU A 1 96 ? -5.707 0.359 -12.867 1 97.19 96 GLU A C 1
ATOM 778 O O . GLU A 1 96 ? -6.859 0.383 -12.43 1 97.19 96 GLU A O 1
ATOM 783 N N . TYR A 1 97 ? -5.078 -0.655 -13.266 1 96.06 97 TYR A N 1
ATOM 784 C CA . TYR A 1 97 ? -5.738 -1.953 -13.195 1 96.06 97 TYR A CA 1
ATOM 785 C C . TYR A 1 97 ? -6.086 -2.311 -11.758 1 96.06 97 TYR A C 1
ATOM 787 O O . TYR A 1 97 ? -7.223 -2.693 -11.461 1 96.06 97 TYR A O 1
ATOM 795 N N . GLU A 1 98 ? -5.113 -2.178 -10.852 1 96.62 98 GLU A N 1
ATOM 796 C CA . GLU A 1 98 ? -5.312 -2.555 -9.453 1 96.62 98 GLU A CA 1
ATOM 797 C C . GLU A 1 98 ? -6.316 -1.633 -8.773 1 96.62 98 GLU A C 1
ATOM 799 O O . GLU A 1 98 ? -7.07 -2.064 -7.898 1 96.62 98 GLU A O 1
ATOM 804 N N . ARG A 1 99 ? -6.285 -0.389 -9.141 1 96.25 99 ARG A N 1
ATOM 805 C CA . ARG A 1 99 ? -7.25 0.553 -8.586 1 96.25 99 ARG A CA 1
ATOM 806 C C . ARG A 1 99 ? -8.68 0.104 -8.867 1 96.25 99 ARG A C 1
ATOM 808 O O . ARG A 1 99 ? -9.523 0.103 -7.973 1 96.25 99 ARG A O 1
ATOM 815 N N . GLU A 1 100 ? -8.953 -0.273 -10.102 1 94.69 100 GLU A N 1
ATOM 816 C CA . GLU A 1 100 ? -10.273 -0.756 -10.477 1 94.69 100 GLU A CA 1
ATOM 817 C C . GLU A 1 100 ? -10.641 -2.027 -9.711 1 94.69 100 GLU A C 1
ATOM 819 O O . GLU A 1 100 ? -11.758 -2.16 -9.211 1 94.69 100 GLU A O 1
ATOM 824 N N . GLN A 1 101 ? -9.703 -2.9 -9.617 1 95.06 101 GLN A N 1
ATOM 825 C CA . GLN A 1 101 ? -9.93 -4.156 -8.906 1 95.06 101 GLN A CA 1
ATOM 826 C C . GLN A 1 101 ? -10.188 -3.916 -7.422 1 95.06 101 GLN A C 1
ATOM 828 O O . GLN A 1 101 ? -11.031 -4.578 -6.816 1 95.06 101 GLN A O 1
ATOM 833 N N . ALA A 1 102 ? -9.43 -3.002 -6.836 1 95.69 102 ALA A N 1
ATOM 834 C CA . ALA A 1 102 ? -9.539 -2.717 -5.406 1 95.69 102 ALA A CA 1
ATOM 835 C C . ALA A 1 102 ? -10.938 -2.229 -5.055 1 95.69 102 ALA A C 1
ATOM 837 O O . ALA A 1 102 ? -11.484 -2.594 -4.012 1 95.69 102 ALA A O 1
ATOM 838 N N . ASP A 1 103 ? -11.5 -1.413 -5.922 1 93.5 103 ASP A N 1
ATOM 839 C CA . ASP A 1 103 ? -12.844 -0.893 -5.691 1 93.5 103 ASP A CA 1
ATOM 840 C C . ASP A 1 103 ? -13.875 -2.021 -5.648 1 93.5 103 ASP A C 1
ATOM 842 O O . ASP A 1 103 ? -14.727 -2.062 -4.758 1 93.5 103 ASP A O 1
ATOM 846 N N . ILE A 1 104 ? -13.703 -2.918 -6.531 1 92.56 104 ILE A N 1
ATOM 847 C CA . ILE A 1 104 ? -14.625 -4.047 -6.625 1 92.56 104 ILE A CA 1
ATOM 848 C C . ILE A 1 104 ? -14.422 -4.98 -5.438 1 92.56 104 ILE A C 1
ATOM 850 O O . ILE A 1 104 ? -15.391 -5.434 -4.82 1 92.56 104 ILE A O 1
ATOM 854 N N . ASN A 1 105 ? -13.133 -5.254 -5.09 1 93.38 105 ASN A N 1
ATOM 855 C CA . ASN A 1 105 ? -12.805 -6.137 -3.975 1 93.38 105 ASN A CA 1
ATOM 856 C C . ASN A 1 105 ? -13.352 -5.594 -2.654 1 93.38 105 ASN A C 1
ATOM 858 O O . ASN A 1 105 ? -13.844 -6.355 -1.823 1 93.38 105 ASN A O 1
ATOM 862 N N . ARG A 1 106 ? -13.219 -4.352 -2.52 1 92.62 106 ARG A N 1
ATOM 863 C CA . ARG A 1 106 ? -13.727 -3.713 -1.31 1 92.62 106 ARG A CA 1
ATOM 864 C C . ARG A 1 106 ? -15.25 -3.793 -1.247 1 92.62 106 ARG A C 1
ATOM 866 O O . ARG A 1 106 ? -15.812 -4.148 -0.212 1 92.62 106 ARG A O 1
ATOM 873 N N . ALA A 1 107 ? -15.938 -3.531 -2.314 1 90.5 107 ALA A N 1
ATOM 874 C CA . ALA A 1 107 ? -17.391 -3.477 -2.375 1 90.5 107 ALA A CA 1
ATOM 875 C C . ALA A 1 107 ? -18 -4.859 -2.168 1 90.5 107 ALA A C 1
ATOM 877 O O . ALA A 1 107 ? -19.016 -5.004 -1.47 1 90.5 107 ALA A O 1
ATOM 878 N N . ILE A 1 108 ? -17.328 -5.914 -2.678 1 89.94 108 ILE A N 1
ATOM 879 C CA . ILE A 1 108 ? -17.938 -7.238 -2.703 1 89.94 108 ILE A CA 1
ATOM 880 C C . ILE A 1 108 ? -17.375 -8.094 -1.569 1 89.94 108 ILE A C 1
ATOM 882 O O . ILE A 1 108 ? -18.078 -8.906 -0.979 1 89.94 108 ILE A O 1
ATOM 886 N N . GLY A 1 109 ? -16.141 -7.863 -1.214 1 87.69 109 GLY A N 1
ATOM 887 C CA . GLY A 1 109 ? -15.492 -8.781 -0.288 1 87.69 109 GLY A CA 1
ATOM 888 C C . GLY A 1 109 ? -15.039 -8.117 0.997 1 87.69 109 GLY A C 1
ATOM 889 O O . GLY A 1 109 ? -14.609 -8.789 1.934 1 87.69 109 GLY A O 1
ATOM 890 N N . GLY A 1 110 ? -15.125 -6.758 1.018 1 90.25 110 GLY A N 1
ATOM 891 C CA . GLY A 1 110 ? -14.641 -6.055 2.193 1 90.25 110 GLY A CA 1
ATOM 892 C C . GLY A 1 110 ? -13.133 -6.113 2.342 1 90.25 110 GLY A C 1
ATOM 893 O O . GLY A 1 110 ? -12.609 -6.047 3.457 1 90.25 110 GLY A O 1
ATOM 894 N N . LEU A 1 111 ? -12.438 -6.289 1.211 1 94.62 111 LEU A N 1
ATOM 895 C CA . LEU A 1 111 ? -10.984 -6.422 1.219 1 94.62 111 LEU A CA 1
ATOM 896 C C . LEU A 1 111 ? -10.312 -5.059 1.086 1 94.62 111 LEU A C 1
ATOM 898 O O . LEU A 1 111 ? -10.766 -4.211 0.311 1 94.62 111 LEU A O 1
ATOM 902 N N . GLU A 1 112 ? -9.352 -4.871 1.881 1 96.75 112 GLU A N 1
ATOM 903 C CA . GLU A 1 112 ? -8.5 -3.693 1.761 1 96.75 112 GLU A CA 1
ATOM 904 C C . GLU A 1 112 ? -7.23 -4.012 0.976 1 96.75 112 GLU A C 1
ATOM 906 O O . GLU A 1 112 ? -6.449 -4.883 1.371 1 96.75 112 GLU A O 1
ATOM 911 N N . THR A 1 113 ? -7.098 -3.32 -0.123 1 97.56 113 THR A N 1
ATOM 912 C CA . THR A 1 113 ? -5.918 -3.539 -0.953 1 97.56 113 THR A CA 1
ATOM 913 C C . THR A 1 113 ? -4.781 -2.613 -0.532 1 97.56 113 THR A C 1
ATOM 915 O O . THR A 1 113 ? -4.98 -1.407 -0.377 1 97.56 113 THR A O 1
ATOM 918 N N . ILE A 1 114 ? -3.623 -3.166 -0.346 1 98.06 114 ILE A N 1
ATOM 919 C CA . ILE A 1 114 ? -2.404 -2.396 -0.121 1 98.06 114 ILE A CA 1
ATOM 920 C C . ILE A 1 114 ? -1.442 -2.602 -1.289 1 98.06 114 ILE A C 1
ATOM 922 O O . ILE A 1 114 ? -1.229 -3.73 -1.735 1 98.06 114 ILE A O 1
ATOM 926 N N . LEU A 1 115 ? -0.937 -1.51 -1.772 1 98.62 115 LEU A N 1
ATOM 927 C CA . LEU A 1 115 ? -0.027 -1.562 -2.912 1 98.62 115 LEU A CA 1
ATOM 928 C C . LEU A 1 115 ? 1.415 -1.343 -2.465 1 98.62 115 LEU A C 1
ATOM 930 O O . LEU A 1 115 ? 1.695 -0.432 -1.683 1 98.62 115 LEU A O 1
ATOM 934 N N . LEU A 1 116 ? 2.27 -2.18 -2.908 1 98.5 116 LEU A N 1
ATOM 935 C CA . LEU A 1 116 ? 3.707 -1.947 -2.818 1 98.5 116 LEU A CA 1
ATOM 936 C C . LEU A 1 116 ? 4.301 -1.674 -4.199 1 98.5 116 LEU A C 1
ATOM 938 O O . LEU A 1 116 ? 3.92 -2.314 -5.18 1 98.5 116 LEU A O 1
ATOM 942 N N . LEU A 1 117 ? 5.211 -0.779 -4.23 1 98 117 LEU A N 1
ATOM 943 C CA . LEU A 1 11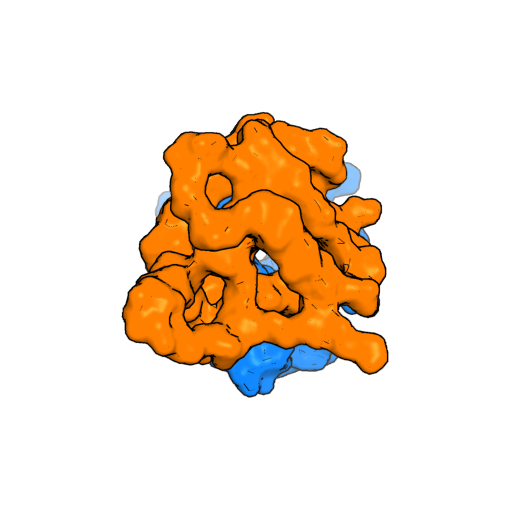7 ? 5.895 -0.438 -5.473 1 98 117 LEU A CA 1
ATOM 944 C C . LEU A 1 117 ? 7.023 -1.421 -5.758 1 98 117 LEU A C 1
ATOM 946 O O . LEU A 1 117 ? 7.84 -1.71 -4.879 1 98 117 LEU A O 1
ATOM 950 N N . ALA A 1 118 ? 7.027 -1.855 -6.965 1 97.19 118 ALA A N 1
ATOM 951 C CA . ALA A 1 118 ? 8.148 -2.713 -7.352 1 97.19 118 ALA A CA 1
ATOM 952 C C . ALA A 1 118 ? 9.477 -1.973 -7.234 1 97.19 118 ALA A C 1
ATOM 954 O O . ALA A 1 118 ? 9.562 -0.791 -7.578 1 97.19 118 ALA A O 1
ATOM 955 N N . GLU A 1 119 ? 10.484 -2.674 -6.746 1 95.62 119 GLU A N 1
ATOM 956 C CA . GLU A 1 119 ? 11.82 -2.088 -6.801 1 95.62 119 GLU A CA 1
ATOM 957 C C . GLU A 1 119 ? 12.266 -1.861 -8.242 1 95.62 119 GLU A C 1
ATOM 959 O O . GLU A 1 119 ? 11.984 -2.682 -9.117 1 95.62 119 GLU A O 1
ATOM 964 N N . PRO A 1 120 ? 13 -0.811 -8.43 1 94 120 PRO A N 1
ATOM 965 C CA . PRO A 1 120 ? 13.398 -0.48 -9.797 1 94 120 PRO A CA 1
ATOM 966 C C . PRO A 1 120 ? 14.109 -1.637 -10.5 1 94 120 PRO A C 1
ATOM 968 O O . PRO A 1 120 ? 13.867 -1.882 -11.688 1 94 120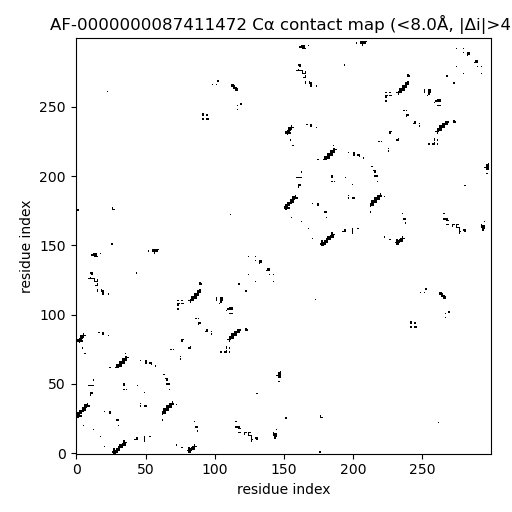 PRO A O 1
ATOM 971 N N . GLN A 1 121 ? 14.914 -2.391 -9.828 1 95 121 GLN A N 1
ATOM 972 C CA . GLN A 1 121 ? 15.695 -3.463 -10.43 1 95 121 GLN A CA 1
ATOM 973 C C . GLN A 1 121 ? 14.805 -4.633 -10.844 1 95 121 GLN A C 1
ATOM 975 O O . GLN A 1 121 ? 15.211 -5.484 -11.633 1 95 121 GLN A O 1
ATOM 980 N N . PHE A 1 122 ? 13.523 -4.652 -10.328 1 96.69 122 PHE A N 1
ATOM 981 C CA . PHE A 1 122 ? 12.641 -5.773 -10.625 1 96.69 122 PHE A CA 1
ATOM 982 C C . PHE A 1 122 ? 11.438 -5.316 -11.438 1 96.69 122 PHE A C 1
ATOM 984 O O . PHE A 1 122 ? 10.578 -6.125 -11.805 1 96.69 122 PHE A O 1
ATOM 991 N N . ALA A 1 123 ? 11.336 -4.055 -11.766 1 95.25 123 ALA A N 1
ATOM 992 C CA . ALA A 1 123 ? 10.148 -3.455 -12.367 1 95.25 123 ALA A CA 1
ATOM 993 C C . ALA A 1 123 ? 9.891 -4.027 -13.758 1 95.25 123 ALA A C 1
ATOM 995 O O . ALA A 1 123 ? 8.758 -4.031 -14.234 1 95.25 123 ALA A O 1
ATOM 996 N N . SER A 1 124 ? 10.93 -4.52 -14.445 1 95.56 124 SER A N 1
ATOM 997 C CA . SER A 1 124 ? 10.781 -5.027 -15.805 1 95.56 124 SER A CA 1
ATOM 998 C C . SER A 1 124 ? 10.547 -6.531 -15.812 1 95.56 124 SER A C 1
ATOM 1000 O O . SER A 1 124 ? 10.312 -7.125 -16.875 1 95.56 124 SER A O 1
ATOM 1002 N N . ILE A 1 125 ? 10.625 -7.168 -14.656 1 97.06 125 ILE A N 1
ATOM 1003 C CA . ILE A 1 125 ? 10.484 -8.617 -14.562 1 97.06 125 ILE A CA 1
ATOM 1004 C C . ILE A 1 125 ? 9.016 -8.984 -14.406 1 97.06 125 ILE A C 1
ATOM 1006 O O . ILE A 1 125 ? 8.328 -8.469 -13.523 1 97.06 125 ILE A O 1
ATOM 1010 N N . SER A 1 126 ? 8.539 -9.789 -15.258 1 96.5 126 SER A N 1
ATOM 1011 C CA . SER A 1 126 ? 7.18 -10.312 -15.203 1 96.5 126 SER A CA 1
ATOM 1012 C C . SER A 1 126 ? 7.148 -11.797 -15.562 1 96.5 126 SER A C 1
ATOM 1014 O O . SER A 1 126 ? 8.07 -12.305 -16.203 1 96.5 126 SER A O 1
ATOM 1016 N N . SER A 1 127 ? 6.117 -12.43 -15.102 1 97.19 127 SER A N 1
ATOM 1017 C CA . SER A 1 127 ? 5.961 -13.836 -15.453 1 97.19 127 SER A CA 1
ATOM 1018 C C . SER A 1 127 ? 5.906 -14.031 -16.969 1 97.19 127 SER A C 1
ATOM 1020 O O . SER A 1 127 ? 6.449 -15 -17.5 1 97.19 127 SER A O 1
ATOM 1022 N N . SER A 1 128 ? 5.172 -13.125 -17.656 1 95.81 128 SER A N 1
ATOM 1023 C CA . SER A 1 128 ? 5.047 -13.211 -19.109 1 95.81 128 SER A CA 1
ATOM 1024 C C . SER A 1 128 ? 6.414 -13.133 -19.781 1 95.81 128 SER A C 1
ATOM 1026 O O . SER A 1 128 ? 6.703 -13.906 -20.688 1 95.81 128 SER A O 1
ATOM 1028 N N . LEU A 1 129 ? 7.258 -12.227 -19.359 1 96.12 129 LEU A N 1
ATOM 1029 C CA . LEU A 1 129 ? 8.602 -12.094 -19.906 1 96.12 129 LEU A CA 1
ATOM 1030 C C . LEU A 1 129 ? 9.414 -13.359 -19.656 1 96.12 129 LEU A C 1
ATOM 1032 O O . LEU A 1 129 ? 10.109 -13.844 -20.547 1 96.12 129 LEU A O 1
ATOM 1036 N N . VAL A 1 130 ? 9.383 -13.891 -18.469 1 97.94 130 VAL A N 1
ATOM 1037 C CA . VAL A 1 130 ? 10.133 -15.086 -18.109 1 97.94 130 VAL A CA 1
ATOM 1038 C C . VAL A 1 130 ? 9.703 -16.266 -18.984 1 97.94 130 VAL A C 1
ATOM 1040 O O . VAL A 1 130 ? 10.539 -17 -19.516 1 97.94 130 VAL A O 1
ATOM 1043 N N . ARG A 1 131 ? 8.422 -16.391 -19.203 1 97.62 131 ARG A N 1
ATOM 1044 C CA . ARG A 1 131 ? 7.91 -17.453 -20.047 1 97.62 131 ARG A CA 1
ATOM 1045 C C . ARG A 1 131 ? 8.43 -17.328 -21.484 1 97.62 131 ARG A C 1
ATOM 1047 O O . ARG A 1 131 ? 8.75 -18.328 -22.125 1 97.62 131 ARG A O 1
ATOM 1054 N N . GLU A 1 132 ? 8.453 -16.078 -21.938 1 97.19 132 GLU A N 1
ATOM 1055 C CA . GLU A 1 132 ? 8.969 -15.812 -23.266 1 97.19 132 GLU A CA 1
ATOM 1056 C C . GLU A 1 132 ? 10.438 -16.234 -23.391 1 97.19 132 GLU A C 1
ATOM 1058 O O . GLU A 1 132 ? 10.828 -16.859 -24.375 1 97.19 132 GLU A O 1
ATOM 1063 N N . LEU A 1 133 ? 11.188 -15.914 -22.406 1 97.56 133 LEU A N 1
ATOM 1064 C CA . LEU A 1 133 ? 12.602 -16.281 -22.391 1 97.56 133 LEU A CA 1
ATOM 1065 C C . LEU A 1 133 ? 12.781 -17.797 -22.359 1 97.56 133 LEU A C 1
ATOM 1067 O O . LEU A 1 133 ? 13.625 -18.344 -23.078 1 97.56 133 LEU A O 1
ATOM 1071 N N . VAL A 1 134 ? 12.023 -18.469 -21.562 1 96.75 134 VAL A N 1
ATOM 1072 C CA . VAL A 1 134 ? 12.055 -19.922 -21.5 1 96.75 134 VAL A CA 1
ATOM 1073 C C . VAL A 1 134 ? 11.734 -20.516 -22.859 1 96.75 134 VAL A C 1
ATOM 1075 O O . VAL A 1 134 ? 12.383 -21.453 -23.297 1 96.75 134 VAL A O 1
ATOM 1078 N N . HIS A 1 135 ? 10.727 -19.922 -23.5 1 96.44 135 HIS A N 1
ATOM 1079 C CA . HIS A 1 135 ? 10.297 -20.375 -24.812 1 96.44 135 HIS A CA 1
ATOM 1080 C C . HIS A 1 135 ? 11.453 -20.344 -25.812 1 96.44 135 HIS A C 1
ATOM 1082 O O . HIS A 1 135 ? 11.578 -21.234 -26.656 1 96.44 135 HIS A O 1
ATOM 1088 N N . PHE A 1 136 ? 12.289 -19.375 -25.641 1 97.75 136 PHE A N 1
ATOM 1089 C CA . PHE A 1 136 ? 13.398 -19.203 -26.562 1 97.75 136 PHE A CA 1
ATOM 1090 C C . PHE A 1 136 ? 14.648 -19.922 -26.062 1 97.75 136 PHE A C 1
ATOM 1092 O O . PHE A 1 136 ? 15.734 -19.75 -26.625 1 97.75 136 PHE A O 1
ATOM 1099 N N . GLY A 1 137 ? 14.523 -20.609 -25 1 97.12 137 GLY A N 1
ATOM 1100 C CA . GLY A 1 137 ? 15.602 -21.453 -24.516 1 97.12 137 GLY A CA 1
ATOM 1101 C C . GLY A 1 137 ? 16.641 -20.688 -23.703 1 97.12 137 GLY A C 1
ATOM 1102 O O . GLY A 1 137 ? 17.781 -21.141 -23.594 1 97.12 137 GLY A O 1
ATOM 1103 N N . ARG A 1 138 ? 16.219 -19.578 -23.219 1 97.38 138 ARG A N 1
ATOM 1104 C CA . ARG A 1 138 ? 17.156 -18.781 -22.438 1 97.38 138 ARG A CA 1
ATOM 1105 C C . ARG A 1 138 ? 17.141 -19.203 -20.969 1 97.38 138 ARG A C 1
ATOM 1107 O O . ARG A 1 138 ? 16.125 -19.688 -20.469 1 97.38 138 ARG A O 1
ATOM 1114 N N . ASP A 1 139 ? 18.266 -18.984 -20.391 1 97.31 139 ASP A N 1
ATOM 1115 C CA . ASP A 1 139 ? 18.359 -19.203 -18.953 1 97.31 139 ASP A CA 1
ATOM 1116 C C . ASP A 1 139 ? 17.641 -18.109 -18.188 1 97.31 139 ASP A C 1
ATOM 1118 O O . ASP A 1 139 ? 17.922 -16.922 -18.375 1 97.31 139 ASP A O 1
ATOM 1122 N N . VAL A 1 140 ? 16.719 -18.5 -17.312 1 97.25 140 VAL A N 1
ATOM 1123 C CA . VAL A 1 140 ? 15.906 -17.516 -16.609 1 97.25 140 VAL A CA 1
ATOM 1124 C C . VAL A 1 140 ? 16.172 -17.594 -15.109 1 97.25 140 VAL A C 1
ATOM 1126 O O . VAL A 1 140 ? 15.422 -17.047 -14.305 1 97.25 140 VAL A O 1
ATOM 1129 N N . SER A 1 141 ? 17.219 -18.203 -14.648 1 96.88 141 SER A N 1
ATOM 1130 C CA . SER A 1 141 ? 17.5 -18.469 -13.242 1 96.88 141 SER A CA 1
ATOM 1131 C C . SER A 1 141 ? 17.625 -17.172 -12.453 1 96.88 141 SER A C 1
ATOM 1133 O O . SER A 1 141 ? 17.25 -17.109 -11.281 1 96.88 141 SER A O 1
ATOM 1135 N N . GLU A 1 142 ? 18.125 -16.156 -13.086 1 96.38 142 GLU A N 1
ATOM 1136 C CA . GLU A 1 142 ? 18.359 -14.883 -12.414 1 96.38 142 GLU A CA 1
ATOM 1137 C C . GLU A 1 142 ? 17.047 -14.172 -12.094 1 96.38 142 GLU A 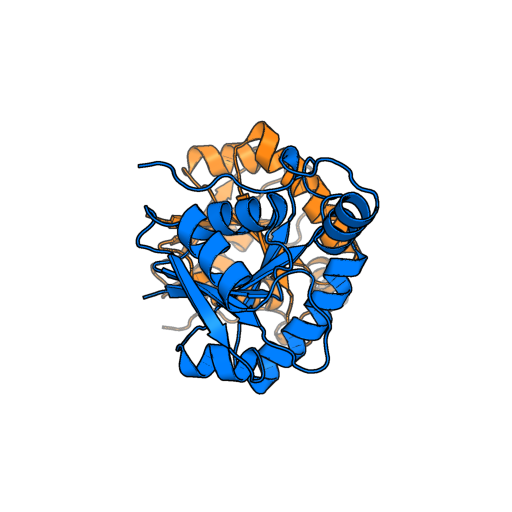C 1
ATOM 1139 O O . GLU A 1 142 ? 17.016 -13.242 -11.281 1 96.38 142 GLU A O 1
ATOM 1144 N N . PHE A 1 143 ? 15.945 -14.609 -12.719 1 97.81 143 PHE A N 1
ATOM 1145 C CA . PHE A 1 143 ? 14.664 -13.945 -12.547 1 97.81 143 PHE A CA 1
ATOM 1146 C C . PHE A 1 143 ? 13.781 -14.711 -11.562 1 97.81 143 PHE A C 1
ATOM 1148 O O . PHE A 1 143 ? 12.664 -14.289 -11.266 1 97.81 143 PHE A O 1
ATOM 1155 N N . LEU A 1 144 ? 14.258 -15.828 -11.047 1 98.06 144 LEU A N 1
ATOM 1156 C CA . LEU A 1 144 ? 13.516 -16.672 -10.117 1 98.06 144 LEU A CA 1
ATOM 1157 C C . LEU A 1 144 ? 14.164 -16.672 -8.742 1 98.06 144 LEU A C 1
ATOM 1159 O O . LEU A 1 144 ? 15.398 -16.703 -8.633 1 98.06 144 LEU A O 1
ATOM 1163 N N . PRO A 1 145 ? 13.312 -16.562 -7.727 1 97.75 145 PRO A N 1
ATOM 1164 C CA . PRO A 1 145 ? 13.898 -16.672 -6.391 1 97.75 145 PRO A CA 1
ATOM 1165 C C . PRO A 1 145 ? 14.453 -18.078 -6.105 1 97.75 145 PRO A C 1
ATOM 1167 O O . PRO A 1 145 ? 13.969 -19.062 -6.672 1 97.75 145 PRO A O 1
ATOM 1170 N N . LYS A 1 146 ? 15.477 -18.078 -5.293 1 94 146 LYS A N 1
ATOM 1171 C CA . LYS A 1 146 ? 16.094 -19.359 -4.926 1 94 146 LYS A CA 1
ATOM 1172 C C . LYS A 1 146 ? 15.336 -20.016 -3.773 1 94 146 LYS A C 1
ATOM 1174 O O . LYS A 1 146 ? 14.875 -19.328 -2.855 1 94 146 LYS A O 1
ATOM 1179 N N . ALA A 1 147 ? 15.211 -21.312 -3.924 1 89.69 147 ALA A N 1
ATOM 1180 C CA . ALA A 1 147 ? 14.609 -22.062 -2.826 1 89.69 147 ALA A CA 1
ATOM 1181 C C . ALA A 1 147 ? 15.469 -21.984 -1.569 1 89.69 147 ALA A C 1
ATOM 1183 O O . ALA A 1 147 ? 16.688 -21.844 -1.655 1 89.69 147 ALA A O 1
ATOM 1184 N N . SER A 1 148 ? 14.773 -21.875 -0.471 1 82.75 148 SER A N 1
ATOM 1185 C CA . SER A 1 148 ? 15.5 -21.875 0.794 1 82.75 148 SER A CA 1
ATOM 1186 C C . SER A 1 148 ? 16.219 -23.203 1.026 1 82.75 148 SER A C 1
ATOM 1188 O O . SER A 1 148 ? 15.641 -24.266 0.829 1 82.75 148 SER A O 1
ATOM 1190 N N . HIS A 1 149 ? 17.562 -23.391 0.738 1 67.5 149 HIS A N 1
ATOM 1191 C CA . HIS A 1 149 ? 18.297 -24.625 0.976 1 67.5 149 HIS A CA 1
ATOM 1192 C C . HIS A 1 149 ? 18.516 -24.859 2.467 1 67.5 149 HIS A C 1
ATOM 1194 O O . HIS A 1 149 ? 18.656 -23.906 3.232 1 67.5 149 HIS A O 1
ATOM 1200 N N . GLY A 1 150 ? 18.047 -25.969 3.092 1 45.72 150 GLY A N 1
ATOM 1201 C CA . GLY A 1 150 ? 18.406 -26.422 4.422 1 45.72 150 GLY A CA 1
ATOM 1202 C C . GLY A 1 150 ? 19.891 -26.312 4.707 1 45.72 150 GLY A C 1
ATOM 1203 O O . GLY A 1 150 ? 20.703 -26.234 3.785 1 45.72 150 GLY A O 1
ATOM 1204 N N . MET B 1 1 ? 7.727 -4.457 17.141 1 82.25 1 MET B N 1
ATOM 1205 C CA . MET B 1 1 ? 6.637 -3.488 17.062 1 82.25 1 MET B CA 1
ATOM 1206 C C . MET B 1 1 ? 6.645 -2.777 15.711 1 82.25 1 MET B C 1
ATOM 1208 O O . MET B 1 1 ? 7.695 -2.344 15.234 1 82.25 1 MET B O 1
ATOM 1212 N N . THR B 1 2 ? 5.516 -2.783 14.922 1 94 2 THR B N 1
ATOM 1213 C CA . THR B 1 2 ? 5.445 -2.182 13.594 1 94 2 THR B CA 1
ATOM 1214 C C . THR B 1 2 ? 4.82 -0.792 13.664 1 94 2 THR B C 1
ATOM 1216 O O . THR B 1 2 ? 3.678 -0.642 14.102 1 94 2 THR B O 1
ATOM 1219 N N . THR B 1 3 ? 5.621 0.241 13.32 1 97.25 3 THR B N 1
ATOM 1220 C CA . THR B 1 3 ? 5.164 1.625 13.344 1 97.25 3 THR B CA 1
ATOM 1221 C C . THR B 1 3 ? 5.047 2.182 11.922 1 97.25 3 THR B C 1
ATOM 1223 O O . THR B 1 3 ? 5.945 1.987 11.102 1 97.25 3 THR B O 1
ATOM 1226 N N . GLY B 1 4 ? 3.908 2.803 11.609 1 98.31 4 GLY B N 1
ATOM 1227 C CA . GLY B 1 4 ? 3.705 3.508 10.352 1 98.31 4 GLY B CA 1
ATOM 1228 C C . GLY B 1 4 ? 3.768 5.016 10.5 1 98.31 4 GLY B C 1
ATOM 1229 O O . GLY B 1 4 ? 3.406 5.559 11.547 1 98.31 4 GLY B O 1
ATOM 1230 N N . LEU B 1 5 ? 4.23 5.676 9.492 1 98.75 5 LEU B N 1
ATOM 1231 C CA . LEU B 1 5 ? 4.238 7.133 9.414 1 98.75 5 LEU B CA 1
ATOM 1232 C C . LEU B 1 5 ? 3.316 7.625 8.305 1 98.75 5 LEU B C 1
ATOM 1234 O O . LEU B 1 5 ? 3.395 7.152 7.172 1 98.75 5 LEU B O 1
ATOM 1238 N N . PHE B 1 6 ? 2.422 8.461 8.625 1 98.81 6 PHE B N 1
ATOM 1239 C CA . PHE B 1 6 ? 1.591 9.219 7.703 1 98.81 6 PHE B CA 1
ATOM 1240 C C . PHE B 1 6 ? 1.888 10.711 7.812 1 98.81 6 PHE B C 1
ATOM 1242 O O . PHE B 1 6 ? 1.477 11.367 8.773 1 98.81 6 PHE B O 1
ATOM 1249 N N . ALA B 1 7 ? 2.574 11.25 6.742 1 98.25 7 ALA B N 1
ATOM 1250 C CA . ALA B 1 7 ? 3.1 12.602 6.906 1 98.25 7 ALA B CA 1
ATOM 1251 C C . ALA B 1 7 ? 2.572 13.523 5.812 1 98.25 7 ALA B C 1
ATOM 1253 O O . ALA B 1 7 ? 2.312 13.086 4.691 1 98.25 7 ALA B O 1
ATOM 1254 N N . GLY B 1 8 ? 2.412 14.719 6.137 1 96.75 8 GLY B N 1
ATOM 1255 C CA . GLY B 1 8 ? 1.966 15.773 5.234 1 96.75 8 GLY B CA 1
ATOM 1256 C C . GLY B 1 8 ? 1.832 17.125 5.914 1 96.75 8 GLY B C 1
ATOM 1257 O O . GLY B 1 8 ? 2.18 17.266 7.086 1 96.75 8 GLY B O 1
ATOM 1258 N N . SER B 1 9 ? 1.439 18.094 5.137 1 96.75 9 SER B N 1
ATOM 1259 C CA . SER B 1 9 ? 1.188 19.422 5.707 1 96.75 9 SER B CA 1
ATOM 1260 C C . SER B 1 9 ? -0.146 19.453 6.445 1 96.75 9 SER B C 1
ATOM 1262 O O . SER B 1 9 ? -0.28 20.141 7.461 1 96.75 9 SER B O 1
ATOM 1264 N N . PHE B 1 10 ? -1.162 18.75 5.883 1 98 10 PHE B N 1
ATOM 1265 C CA . PHE B 1 10 ? -2.482 18.609 6.484 1 98 10 PHE B CA 1
ATOM 1266 C C . PHE B 1 10 ? -3.078 19.969 6.816 1 98 10 PHE B C 1
ATOM 1268 O O . PHE B 1 10 ? -3.508 20.219 7.945 1 98 10 PHE B O 1
ATOM 1275 N N . ASP B 1 11 ? -3.184 20.766 5.789 1 97.81 11 ASP B N 1
ATOM 1276 C CA . ASP B 1 11 ? -3.678 22.125 5.902 1 97.81 11 ASP B CA 1
ATOM 1277 C C . ASP B 1 11 ? -4.895 22.344 5.008 1 97.81 11 ASP B C 1
ATOM 1279 O O . ASP B 1 11 ? -4.844 23.141 4.066 1 97.81 11 ASP B O 1
ATOM 1283 N N . PRO B 1 12 ? -5.961 21.719 5.32 1 98.06 12 PRO B N 1
ATOM 1284 C CA . PRO B 1 12 ? -6.25 21 6.562 1 98.06 12 PRO B CA 1
ATOM 1285 C C . PRO B 1 12 ? -6.184 19.484 6.395 1 98.06 12 PRO B C 1
ATOM 1287 O O . PRO B 1 12 ? -5.98 18.984 5.281 1 98.06 12 PRO B O 1
ATOM 1290 N N . PHE B 1 13 ? -6.258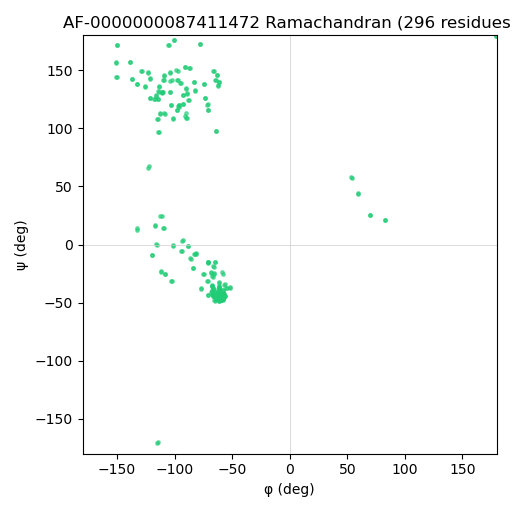 18.719 7.473 1 98.69 13 PHE B N 1
ATOM 1291 C CA . PHE B 1 13 ? -6.473 17.266 7.508 1 98.69 13 PHE B CA 1
ATOM 1292 C C . PHE B 1 13 ? -7.898 16.922 7.102 1 98.69 13 PHE B C 1
ATOM 1294 O O . PHE B 1 13 ? -8.852 17.312 7.773 1 98.69 13 PHE B O 1
ATOM 1301 N N . THR B 1 14 ? -8.078 16.219 6.004 1 98.62 14 THR B N 1
ATOM 1302 C CA . THR B 1 14 ? -9.398 16.031 5.414 1 98.62 14 THR B CA 1
ATOM 1303 C C . THR B 1 14 ? -9.953 14.656 5.781 1 98.62 14 THR B C 1
ATOM 1305 O O . THR B 1 14 ? -9.258 13.836 6.387 1 98.62 14 THR B O 1
ATOM 1308 N N . ILE B 1 15 ? -11.195 14.414 5.363 1 98.38 15 ILE B N 1
ATOM 1309 C CA . ILE B 1 15 ? -11.852 13.125 5.57 1 98.38 15 ILE B CA 1
ATOM 1310 C C . ILE B 1 15 ? -11.156 12.055 4.742 1 98.38 15 ILE B C 1
ATOM 1312 O O . ILE B 1 15 ? -11.164 10.875 5.102 1 98.38 15 ILE B O 1
ATOM 1316 N N . GLY B 1 16 ? -10.531 12.461 3.623 1 98.19 16 GLY B N 1
ATOM 1317 C CA . GLY B 1 16 ? -9.719 11.531 2.842 1 98.19 16 GLY B CA 1
ATOM 1318 C C . GLY B 1 16 ? -8.508 11.023 3.59 1 98.19 16 GLY B C 1
ATOM 1319 O O . GLY B 1 16 ? -8.203 9.828 3.555 1 98.19 16 GLY B O 1
ATOM 1320 N N . HIS B 1 17 ? -7.797 11.953 4.258 1 98.75 17 HIS B N 1
ATOM 1321 C CA . HIS B 1 17 ? -6.664 11.562 5.086 1 98.75 17 HIS B CA 1
ATOM 1322 C C . HIS B 1 17 ? -7.098 10.617 6.203 1 98.75 17 HIS B C 1
ATOM 1324 O O . HIS B 1 17 ? -6.457 9.586 6.434 1 98.75 17 HIS B O 1
ATOM 1330 N N . ASP B 1 18 ? -8.188 10.969 6.867 1 98.75 18 ASP B N 1
ATOM 1331 C CA . ASP B 1 18 ? -8.727 10.156 7.953 1 98.75 18 ASP B CA 1
ATOM 1332 C C . ASP B 1 18 ? -9.031 8.734 7.473 1 98.75 18 ASP B C 1
ATOM 1334 O O . ASP B 1 18 ? -8.734 7.762 8.172 1 98.75 18 ASP B O 1
ATOM 1338 N N . SER B 1 19 ? -9.648 8.68 6.34 1 98.38 19 SER B N 1
ATOM 1339 C CA . SER B 1 19 ? -9.984 7.391 5.754 1 98.38 19 SER B CA 1
ATOM 1340 C C . SER B 1 19 ? -8.742 6.52 5.586 1 98.38 19 SER B C 1
ATOM 1342 O O . SER B 1 19 ? -8.75 5.34 5.945 1 98.38 19 SER B O 1
ATOM 1344 N N . ILE B 1 20 ? -7.641 7.066 5.102 1 98.56 20 ILE B N 1
ATOM 1345 C CA . ILE B 1 20 ? -6.398 6.336 4.879 1 98.56 20 ILE B CA 1
ATOM 1346 C C . ILE B 1 20 ? -5.844 5.844 6.211 1 98.56 20 ILE B C 1
ATOM 1348 O O . ILE B 1 20 ? -5.492 4.668 6.348 1 98.56 20 ILE B O 1
ATOM 1352 N N . VAL B 1 21 ? -5.797 6.699 7.188 1 98.75 21 VAL B N 1
ATOM 1353 C CA . VAL B 1 21 ? -5.211 6.375 8.484 1 98.75 21 VAL B CA 1
ATOM 1354 C C . VAL B 1 21 ? -6.004 5.246 9.141 1 98.75 21 VAL B C 1
ATOM 1356 O O . VAL B 1 21 ? -5.426 4.258 9.594 1 98.75 21 VAL B O 1
ATOM 1359 N N . ARG B 1 22 ? -7.312 5.348 9.133 1 97.88 22 ARG B N 1
ATOM 1360 C CA . ARG B 1 22 ? -8.156 4.367 9.805 1 97.88 22 ARG B CA 1
ATOM 1361 C C . ARG B 1 22 ? -8.062 3.006 9.125 1 97.88 22 ARG B C 1
ATOM 1363 O O . ARG B 1 22 ? -8.07 1.97 9.789 1 97.88 22 ARG B O 1
ATOM 1370 N N . ARG B 1 23 ? -7.98 3.041 7.871 1 97.19 23 ARG B N 1
ATOM 1371 C CA . ARG B 1 23 ? -7.914 1.791 7.125 1 97.19 23 ARG B CA 1
ATOM 1372 C C . ARG B 1 23 ? -6.535 1.152 7.246 1 97.19 23 ARG B C 1
ATOM 1374 O O . ARG B 1 23 ? -6.395 -0.067 7.133 1 97.19 23 ARG B O 1
ATOM 1381 N N . ALA B 1 24 ? -5.496 1.938 7.496 1 98.06 24 ALA B N 1
ATOM 1382 C CA . ALA B 1 24 ? -4.141 1.427 7.66 1 98.06 24 ALA B CA 1
ATOM 1383 C C . ALA B 1 24 ? -3.9 0.954 9.094 1 98.06 24 ALA B C 1
ATOM 1385 O O . ALA B 1 24 ? -2.992 0.16 9.344 1 98.06 24 ALA B O 1
ATOM 1386 N N . LEU B 1 25 ? -4.672 1.386 10.023 1 97.62 25 LEU B N 1
ATOM 1387 C CA . LEU B 1 25 ? -4.426 1.263 11.461 1 97.62 25 LEU B CA 1
ATOM 1388 C C . LEU B 1 25 ? -4.27 -0.2 11.859 1 97.62 25 LEU B C 1
ATOM 1390 O O . LEU B 1 25 ? -3.369 -0.542 12.633 1 97.62 25 LEU B O 1
ATOM 1394 N N . PRO B 1 26 ? -5.051 -1.131 11.297 1 96.5 26 PRO B N 1
ATOM 1395 C CA . PRO B 1 26 ? -4.938 -2.533 11.703 1 96.5 26 PRO B CA 1
ATOM 1396 C C . PRO B 1 26 ? -3.58 -3.143 11.352 1 96.5 26 PRO B C 1
ATOM 1398 O O . PRO B 1 26 ? -3.219 -4.195 11.883 1 96.5 26 PRO B O 1
ATOM 1401 N N . LEU B 1 27 ? -2.809 -2.545 10.531 1 97.19 27 LEU B N 1
ATOM 1402 C CA . LEU B 1 27 ? -1.534 -3.088 10.07 1 97.19 27 LEU B CA 1
ATOM 1403 C C . LEU B 1 27 ? -0.409 -2.725 11.031 1 97.19 27 LEU B C 1
ATOM 1405 O O . LEU B 1 27 ? 0.685 -3.287 10.961 1 97.19 27 LEU B O 1
ATOM 1409 N N . PHE B 1 28 ? -0.7 -1.82 11.938 1 97.5 28 PHE B N 1
ATOM 1410 C CA . PHE B 1 28 ? 0.405 -1.261 12.703 1 97.5 28 PHE B CA 1
ATOM 1411 C C . PHE B 1 28 ? 0.111 -1.328 14.195 1 97.5 28 PHE B C 1
ATOM 1413 O O . PHE B 1 28 ? -1.047 -1.25 14.617 1 97.5 28 PHE B O 1
ATOM 1420 N N . ASP B 1 29 ? 1.174 -1.462 14.984 1 97 29 ASP B N 1
ATOM 1421 C CA . ASP B 1 29 ? 1.061 -1.287 16.422 1 97 29 ASP B CA 1
ATOM 1422 C C . ASP B 1 29 ? 0.85 0.182 16.781 1 97 29 ASP B C 1
ATOM 1424 O O . ASP B 1 29 ? 0.18 0.495 17.766 1 97 29 ASP B O 1
ATOM 1428 N N . LYS B 1 30 ? 1.455 1.019 15.914 1 97.81 30 LYS B N 1
ATOM 1429 C CA . LYS B 1 30 ? 1.366 2.465 16.094 1 97.81 30 LYS B CA 1
ATOM 1430 C C . LYS B 1 30 ? 1.441 3.191 14.758 1 97.81 30 LYS B C 1
ATOM 1432 O O . LYS B 1 30 ? 2.178 2.775 13.859 1 97.81 30 LYS B O 1
ATOM 1437 N N . ILE B 1 31 ? 0.706 4.27 14.648 1 98.69 31 ILE B N 1
ATOM 1438 C CA . ILE B 1 31 ? 0.84 5.184 13.523 1 98.69 31 ILE B CA 1
ATOM 1439 C C . ILE B 1 31 ? 1.19 6.582 14.023 1 98.69 31 ILE B C 1
ATOM 1441 O O . ILE B 1 31 ? 0.528 7.109 14.922 1 98.69 31 ILE B O 1
ATOM 1445 N N . ILE B 1 32 ? 2.25 7.121 13.508 1 98.88 32 ILE B N 1
ATOM 1446 C CA . ILE B 1 32 ? 2.604 8.516 13.742 1 98.88 32 ILE B CA 1
ATOM 1447 C C . ILE B 1 32 ? 2.098 9.375 12.586 1 98.88 32 ILE B C 1
ATOM 1449 O O . ILE B 1 32 ? 2.443 9.141 11.43 1 98.88 32 ILE B O 1
ATOM 1453 N N . ILE B 1 33 ? 1.255 10.305 12.906 1 98.94 33 ILE B N 1
ATOM 1454 C CA . ILE B 1 33 ? 0.896 11.336 11.945 1 98.94 33 ILE B CA 1
ATOM 1455 C C . ILE B 1 33 ? 1.863 12.516 12.07 1 98.94 33 ILE B C 1
ATOM 1457 O O . ILE B 1 33 ? 1.859 13.227 13.078 1 98.94 33 ILE B O 1
ATOM 1461 N N . GLY B 1 34 ? 2.697 12.656 11.094 1 98.81 34 GLY B N 1
ATOM 1462 C CA . GLY B 1 34 ? 3.691 13.719 11.078 1 98.81 34 GLY B CA 1
ATOM 1463 C C . GLY B 1 34 ? 3.223 14.969 10.359 1 98.81 34 GLY B C 1
ATOM 1464 O O . GLY B 1 34 ? 2.965 14.93 9.156 1 98.81 34 GLY B O 1
ATOM 1465 N N . VAL B 1 35 ? 3.201 16.062 11.031 1 98.69 35 VAL B N 1
ATOM 1466 C CA . VAL B 1 35 ? 2.797 17.344 10.461 1 98.69 35 VAL B CA 1
ATOM 1467 C C . VAL B 1 35 ? 4.035 18.172 10.141 1 98.69 35 VAL B C 1
ATOM 1469 O O . VAL B 1 35 ? 4.691 18.703 11.039 1 98.69 35 VAL B O 1
ATOM 1472 N N . GLY B 1 36 ? 4.258 18.281 8.812 1 97.44 36 GLY B N 1
ATOM 1473 C CA . GLY B 1 36 ? 5.441 19 8.375 1 97.44 36 GLY B CA 1
ATOM 1474 C C . GLY B 1 36 ? 5.301 20.5 8.523 1 97.44 36 GLY B C 1
ATOM 1475 O O . GLY B 1 36 ? 4.242 21.062 8.227 1 97.44 36 GLY B O 1
ATOM 1476 N N . ILE B 1 37 ? 6.383 21.078 8.984 1 94.69 37 ILE B N 1
ATOM 1477 C CA . ILE B 1 37 ? 6.461 22.531 9.109 1 94.69 37 ILE B CA 1
ATOM 1478 C C . ILE B 1 37 ? 7.414 23.094 8.055 1 94.69 37 ILE B C 1
ATOM 1480 O O . ILE B 1 37 ? 8.562 22.656 7.957 1 94.69 37 ILE B O 1
ATOM 1484 N N . ASN B 1 38 ? 6.855 23.797 7.172 1 88.19 38 ASN B N 1
ATOM 1485 C CA . ASN B 1 38 ? 7.652 24.531 6.195 1 88.19 38 ASN B CA 1
ATOM 1486 C C . ASN B 1 38 ? 7.527 26.047 6.387 1 88.19 38 ASN B C 1
ATOM 1488 O O . ASN B 1 38 ? 6.477 26.625 6.102 1 88.19 38 ASN B O 1
ATOM 1492 N N . GLU B 1 39 ? 8.539 26.625 6.766 1 80.62 39 GLU B N 1
ATOM 1493 C CA . GLU B 1 39 ? 8.516 28.047 7.109 1 80.62 39 GLU B CA 1
ATOM 1494 C C . GLU B 1 39 ? 8.297 28.906 5.871 1 80.62 39 GLU B C 1
ATOM 1496 O O . GLU B 1 39 ? 7.883 30.062 5.98 1 80.62 39 GLU B O 1
ATOM 1501 N N . ARG B 1 40 ? 8.633 28.375 4.824 1 86.31 40 ARG B N 1
ATOM 1502 C CA . ARG B 1 40 ? 8.531 29.156 3.596 1 86.31 40 ARG B CA 1
ATOM 1503 C C . ARG B 1 40 ? 7.113 29.125 3.037 1 86.31 40 ARG B C 1
ATOM 1505 O O . ARG B 1 40 ? 6.785 29.875 2.113 1 86.31 40 ARG B O 1
ATOM 1512 N N . LYS B 1 41 ? 6.328 28.266 3.674 1 85.81 41 LYS B N 1
ATOM 1513 C CA . LYS B 1 41 ? 4.977 28.125 3.146 1 85.81 41 LYS B CA 1
ATOM 1514 C C . LYS B 1 41 ? 3.967 28.891 3.998 1 85.81 41 LYS B C 1
ATOM 1516 O O . LYS B 1 41 ? 4.129 29 5.215 1 85.81 41 LYS B O 1
ATOM 1521 N N . GLN B 1 42 ? 3.012 29.484 3.229 1 85.75 42 GLN B N 1
ATOM 1522 C CA . GLN B 1 42 ? 1.886 30.109 3.912 1 85.75 42 GLN B CA 1
ATOM 1523 C C . GLN B 1 42 ? 0.735 29.125 4.098 1 85.75 42 GLN B C 1
ATOM 1525 O O . GLN B 1 42 ? 0.032 28.797 3.137 1 85.75 42 GLN B O 1
ATOM 1530 N N . TYR B 1 43 ? 0.538 28.781 5.324 1 91.31 43 TYR B N 1
ATOM 1531 C CA . TYR B 1 43 ? -0.52 27.828 5.648 1 91.31 43 TYR B CA 1
ATOM 1532 C C . TYR B 1 43 ? -1.786 28.547 6.09 1 91.31 43 TYR B C 1
ATOM 1534 O O . TYR B 1 43 ? -1.722 29.656 6.617 1 91.31 43 TYR B O 1
ATOM 1542 N N . MET B 1 44 ? -2.914 27.953 5.816 1 93.25 44 MET B N 1
ATOM 1543 C CA . MET B 1 44 ? -4.191 28.469 6.312 1 93.25 44 MET B CA 1
ATOM 1544 C C . MET B 1 44 ? -4.258 28.375 7.832 1 93.25 44 MET B C 1
ATOM 1546 O O . MET B 1 44 ? -4.727 29.312 8.492 1 93.25 44 MET B O 1
ATOM 1550 N N . LEU B 1 45 ? -3.799 27.266 8.375 1 94.81 45 LEU B N 1
ATOM 1551 C CA . LEU B 1 45 ? -3.732 27.031 9.82 1 94.81 45 LEU B CA 1
ATOM 1552 C C . LEU B 1 45 ? -2.287 27.047 10.305 1 94.81 45 LEU B C 1
ATOM 1554 O O . LE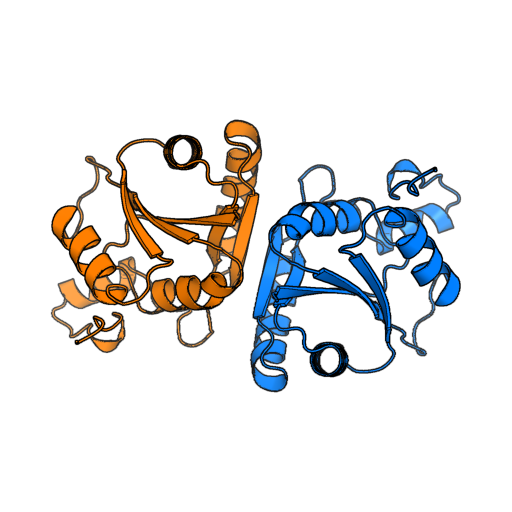U B 1 45 ? -1.389 26.562 9.602 1 94.81 45 LEU B O 1
ATOM 1558 N N . ASP B 1 46 ? -2.072 27.531 11.453 1 94.69 46 ASP B N 1
ATOM 1559 C CA . ASP B 1 46 ? -0.71 27.422 11.969 1 94.69 46 ASP B CA 1
ATOM 1560 C C . ASP B 1 46 ? -0.424 26.016 12.484 1 94.69 46 ASP B C 1
ATOM 1562 O O . ASP B 1 46 ? -1.312 25.156 12.492 1 94.69 46 ASP B O 1
ATOM 1566 N N . THR B 1 47 ? 0.822 25.766 12.836 1 95.69 47 THR B N 1
ATOM 1567 C CA . THR B 1 47 ? 1.266 24.422 13.195 1 95.69 47 THR B CA 1
ATOM 1568 C C . THR B 1 47 ? 0.483 23.891 14.398 1 95.69 47 THR B C 1
ATOM 1570 O O . THR B 1 47 ? 0.025 22.75 14.398 1 95.69 47 THR B O 1
ATOM 1573 N N . GLU B 1 48 ? 0.325 24.703 15.406 1 96.44 48 GLU B N 1
ATOM 1574 C CA . GLU B 1 48 ? -0.381 24.297 16.625 1 96.44 48 GLU B CA 1
ATOM 1575 C C . GLU B 1 48 ? -1.827 23.922 16.312 1 96.44 48 GLU B C 1
ATOM 1577 O O . GLU B 1 48 ? -2.34 22.938 16.844 1 96.44 48 GLU B O 1
ATOM 1582 N N . GLU B 1 49 ? -2.459 24.688 15.508 1 96.88 49 GLU B N 1
ATOM 1583 C CA . GLU B 1 49 ? -3.84 24.406 15.117 1 96.88 49 GLU B CA 1
ATOM 1584 C C . GLU B 1 49 ? -3.943 23.094 14.344 1 96.88 49 GLU B C 1
ATOM 1586 O O . GLU B 1 49 ? -4.828 22.281 14.602 1 96.88 49 GLU B O 1
ATOM 1591 N N . ARG B 1 50 ? -3.037 22.938 13.375 1 97.81 50 ARG B N 1
ATOM 1592 C CA . ARG B 1 50 ? -3.055 21.719 12.57 1 97.81 50 ARG B CA 1
ATOM 1593 C C . ARG B 1 50 ? -2.848 20.484 13.445 1 97.81 50 ARG B C 1
ATOM 1595 O O . ARG B 1 50 ? -3.639 19.547 13.398 1 97.81 50 ARG B O 1
ATOM 1602 N N . VAL B 1 51 ? -1.877 20.516 14.297 1 98.38 51 VAL B N 1
ATOM 1603 C CA . VAL B 1 51 ? -1.554 19.406 15.172 1 98.38 51 VAL B CA 1
ATOM 1604 C C . VAL B 1 51 ? -2.701 19.172 16.156 1 98.38 51 VAL B C 1
ATOM 1606 O O . VAL B 1 51 ? -3.133 18.031 16.359 1 98.38 51 VAL B O 1
ATOM 1609 N N . GLY B 1 52 ? -3.16 20.234 16.766 1 98.06 52 GLY B N 1
ATOM 1610 C CA . GLY B 1 52 ? -4.23 20.125 17.75 1 98.06 52 GLY B CA 1
ATOM 1611 C C . GLY B 1 52 ? -5.504 19.531 17.188 1 98.06 52 GLY B C 1
A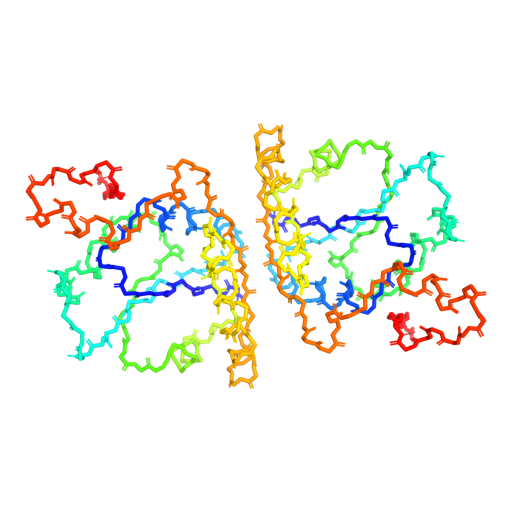TOM 1612 O O . GLY B 1 52 ? -6.145 18.703 17.828 1 98.06 52 GLY B O 1
ATOM 1613 N N . ARG B 1 53 ? -5.91 19.953 15.984 1 97.75 53 ARG B N 1
ATOM 1614 C CA . ARG B 1 53 ? -7.117 19.453 15.344 1 97.75 53 ARG B CA 1
ATOM 1615 C C . ARG B 1 53 ? -7.004 17.953 15.062 1 97.75 53 ARG B C 1
ATOM 1617 O O . ARG B 1 53 ? -7.961 17.203 15.273 1 97.75 53 ARG B O 1
ATOM 1624 N N . ILE B 1 54 ? -5.824 17.531 14.586 1 98.69 54 ILE B N 1
ATOM 1625 C CA . ILE B 1 54 ? -5.633 16.125 14.281 1 98.69 54 ILE B CA 1
ATOM 1626 C C . ILE B 1 54 ? -5.652 15.305 15.578 1 98.69 54 ILE B C 1
ATOM 1628 O O . ILE B 1 54 ? -6.273 14.242 15.633 1 98.69 54 ILE B O 1
ATOM 1632 N N . ARG B 1 55 ? -5.012 15.828 16.625 1 98.44 55 ARG B N 1
ATOM 1633 C CA . ARG B 1 55 ? -5.023 15.148 17.906 1 98.44 55 ARG B CA 1
ATOM 1634 C C . ARG B 1 55 ? -6.449 14.953 18.406 1 98.44 55 ARG B C 1
ATOM 1636 O O . ARG B 1 55 ? -6.777 13.906 18.969 1 98.44 55 ARG B O 1
ATOM 1643 N N . ALA B 1 56 ? -7.246 15.93 18.281 1 98.12 56 ALA B N 1
ATOM 1644 C CA . ALA B 1 56 ? -8.633 15.867 18.734 1 98.12 56 ALA B CA 1
ATOM 1645 C C . ALA B 1 56 ? -9.398 14.773 18 1 98.12 56 ALA B C 1
ATOM 1647 O O . ALA B 1 56 ? -10.25 14.102 18.594 1 98.12 56 ALA B O 1
ATOM 1648 N N . ILE B 1 57 ? -9.156 14.57 16.734 1 98.12 57 ILE B N 1
ATOM 1649 C CA . ILE B 1 57 ? -9.82 13.562 15.914 1 98.12 57 ILE B CA 1
ATOM 1650 C C . ILE B 1 57 ? -9.523 12.172 16.469 1 98.12 57 ILE B C 1
ATOM 1652 O O . ILE B 1 57 ? -10.406 11.312 16.5 1 98.12 57 ILE B O 1
ATOM 1656 N N . TYR B 1 58 ? -8.258 12.008 16.984 1 98.31 58 TYR B N 1
ATOM 1657 C CA . TYR B 1 58 ? -7.828 10.672 17.375 1 98.31 58 TYR B CA 1
ATOM 1658 C C . TYR B 1 58 ? -7.641 10.578 18.891 1 98.31 58 TYR B C 1
ATOM 1660 O O . TYR B 1 58 ? -6.852 9.766 19.375 1 98.31 58 TYR B O 1
ATOM 1668 N N . ALA B 1 59 ? -8.273 11.383 19.641 1 97.12 59 ALA B N 1
ATOM 1669 C CA . ALA B 1 59 ? -8.102 11.492 21.078 1 97.12 59 ALA B CA 1
ATOM 1670 C C . ALA B 1 59 ? -8.391 10.156 21.766 1 97.12 59 ALA B C 1
ATOM 1672 O O . ALA B 1 59 ? -7.812 9.852 22.812 1 97.12 59 ALA B O 1
ATOM 1673 N N . ARG B 1 60 ? -9.172 9.273 21.172 1 96.75 60 ARG B N 1
ATOM 1674 C CA . ARG B 1 60 ? -9.562 8.016 21.781 1 96.75 60 ARG B CA 1
ATOM 1675 C C . ARG B 1 60 ? -8.898 6.832 21.094 1 96.75 60 ARG B C 1
ATOM 1677 O O . ARG B 1 60 ? -9.352 5.691 21.219 1 96.75 60 ARG B O 1
ATOM 1684 N N . GLU B 1 61 ? -7.945 7.086 20.328 1 97.69 61 GLU B N 1
ATOM 1685 C CA . GLU B 1 61 ? -7.215 6.039 19.625 1 97.69 61 GLU B CA 1
ATOM 1686 C C . GLU B 1 61 ? -5.766 5.953 20.109 1 97.69 61 GLU B C 1
ATOM 1688 O O . GLU B 1 61 ? -4.898 6.672 19.594 1 97.69 61 GLU B O 1
ATOM 1693 N N . PRO B 1 62 ? -5.473 5.07 21 1 97.5 62 PRO B N 1
ATOM 1694 C CA . PRO B 1 62 ? -4.156 5.027 21.641 1 97.5 62 PRO B CA 1
ATOM 1695 C C . PRO B 1 62 ? -3.035 4.684 20.656 1 97.5 62 PRO B C 1
ATOM 1697 O O . PRO B 1 62 ? -1.861 4.918 20.953 1 97.5 62 PRO B O 1
ATOM 1700 N N . LYS B 1 63 ? -3.352 4.113 19.531 1 98 63 LYS B N 1
ATOM 1701 C CA . LYS B 1 63 ? -2.322 3.688 18.578 1 98 63 LYS B CA 1
ATOM 1702 C C . LYS B 1 63 ? -1.835 4.859 17.734 1 98 63 LYS B C 1
ATOM 1704 O O . LYS B 1 63 ? -0.884 4.723 16.969 1 98 63 LYS B O 1
ATOM 1709 N N . ILE B 1 64 ? -2.463 6.039 17.812 1 98.62 64 ILE B N 1
ATOM 1710 C CA . ILE B 1 64 ? -2.119 7.141 16.922 1 98.62 64 ILE B CA 1
ATOM 1711 C C . ILE B 1 64 ? -1.422 8.242 17.719 1 98.62 64 ILE B C 1
ATOM 1713 O O . ILE B 1 64 ? -1.903 8.656 18.766 1 98.62 64 ILE B O 1
ATOM 1717 N N . MET B 1 65 ? -0.358 8.664 17.203 1 98.5 65 MET B N 1
ATOM 1718 C CA . MET B 1 65 ? 0.378 9.82 17.719 1 98.5 65 MET B CA 1
ATOM 1719 C C . MET B 1 65 ? 0.51 10.906 16.656 1 98.5 65 MET B C 1
ATOM 1721 O O . MET B 1 65 ? 0.755 10.602 15.492 1 98.5 65 MET B O 1
ATOM 1725 N N . VAL B 1 66 ? 0.418 12.133 17.125 1 98.81 66 VAL B N 1
ATOM 1726 C CA . VAL B 1 66 ? 0.545 13.266 16.203 1 98.81 66 VAL B CA 1
ATOM 1727 C C . VAL B 1 66 ? 1.759 14.109 16.594 1 98.81 66 VAL B C 1
ATOM 1729 O O . VAL B 1 66 ? 1.877 14.547 17.734 1 98.81 66 VAL B O 1
ATOM 1732 N N . LYS B 1 67 ? 2.613 14.305 15.664 1 98.5 67 LYS B N 1
ATOM 1733 C CA . LYS B 1 67 ? 3.838 15.055 15.93 1 98.5 67 LYS B CA 1
ATOM 1734 C C . LYS B 1 67 ? 4.141 16.031 14.805 1 98.5 67 LYS B C 1
ATOM 1736 O O . LYS B 1 67 ? 3.941 15.727 13.633 1 98.5 67 LYS B O 1
ATOM 1741 N N . ALA B 1 68 ? 4.648 17.188 15.18 1 98.25 68 ALA B N 1
ATOM 1742 C CA . ALA B 1 68 ? 5.18 18.125 14.203 1 98.25 68 ALA B CA 1
ATOM 1743 C C . ALA B 1 68 ? 6.672 17.891 13.977 1 98.25 68 ALA B C 1
ATOM 1745 O O . ALA B 1 68 ? 7.371 17.391 14.859 1 98.25 68 ALA B O 1
ATOM 1746 N N . TYR B 1 69 ? 7.117 18.234 12.828 1 97.81 69 TYR B N 1
ATOM 1747 C CA . TYR B 1 69 ? 8.539 18.141 12.523 1 97.81 69 TYR B CA 1
ATOM 1748 C C . TYR B 1 69 ? 8.945 19.188 11.492 1 97.81 69 TYR B C 1
ATOM 1750 O O . TYR B 1 69 ? 8.117 19.641 10.695 1 97.81 69 TYR B O 1
ATOM 1758 N N . ASP B 1 70 ? 10.195 19.578 11.414 1 96.31 70 ASP B N 1
ATOM 1759 C CA . ASP B 1 70 ? 10.617 20.672 10.547 1 96.31 70 ASP B CA 1
ATOM 1760 C C . ASP B 1 70 ? 11.852 20.297 9.734 1 96.31 70 ASP B C 1
ATOM 1762 O O . ASP B 1 70 ? 12.531 21.156 9.18 1 96.31 70 ASP B O 1
ATOM 1766 N N . ASP B 1 71 ? 12.211 19.031 9.711 1 94.5 71 ASP B N 1
ATOM 1767 C CA . ASP B 1 71 ? 13.305 18.547 8.883 1 94.5 71 ASP B CA 1
ATOM 1768 C C . ASP B 1 71 ? 12.797 17.609 7.801 1 94.5 71 ASP B C 1
ATOM 1770 O O . ASP B 1 71 ? 11.602 17.578 7.5 1 94.5 71 ASP B O 1
ATOM 1774 N N . LEU B 1 72 ? 13.703 16.938 7.109 1 93.31 72 LEU B N 1
ATOM 1775 C CA . LEU B 1 72 ? 13.297 16.016 6.051 1 93.31 72 LEU B CA 1
ATOM 1776 C C . LEU B 1 72 ? 12.461 14.867 6.613 1 93.31 72 LEU B C 1
ATOM 1778 O O . LEU B 1 72 ? 12.773 14.344 7.688 1 93.31 72 LEU B O 1
ATOM 1782 N N . THR B 1 73 ? 11.398 14.523 5.918 1 94.31 73 THR B N 1
ATOM 1783 C CA . THR B 1 73 ? 10.516 13.445 6.359 1 94.31 73 THR B CA 1
ATOM 1784 C C . THR B 1 73 ? 11.32 12.18 6.641 1 94.31 73 THR B C 1
ATOM 1786 O O . THR B 1 73 ? 11.031 11.469 7.605 1 94.31 73 THR B O 1
ATOM 1789 N N . VAL B 1 74 ? 12.359 11.906 5.852 1 94.62 74 VAL B N 1
ATOM 1790 C CA . VAL B 1 74 ? 13.172 10.703 6.027 1 94.62 74 VAL B CA 1
ATOM 1791 C C . VAL B 1 74 ? 13.945 10.797 7.34 1 94.62 74 VAL B C 1
ATOM 1793 O O . VAL B 1 74 ? 14.125 9.789 8.031 1 94.62 74 VAL B O 1
ATOM 1796 N N . ASP B 1 75 ? 14.445 11.945 7.703 1 95.5 75 ASP B N 1
ATOM 1797 C CA . ASP B 1 75 ? 15.141 12.148 8.969 1 95.5 75 ASP B CA 1
ATOM 1798 C C . ASP B 1 75 ? 14.188 11.992 10.148 1 95.5 75 ASP B C 1
ATOM 1800 O O . ASP B 1 75 ? 14.547 11.391 11.164 1 95.5 75 ASP B O 1
ATOM 1804 N N . PHE B 1 76 ? 13.023 12.578 9.984 1 97.06 76 PHE B N 1
ATOM 1805 C CA . PHE B 1 76 ? 11.984 12.43 11 1 97.06 76 PHE B CA 1
ATOM 1806 C C . PHE B 1 76 ? 11.648 10.961 11.219 1 97.06 76 PHE B C 1
ATOM 1808 O O . PHE B 1 76 ? 11.562 10.492 12.352 1 97.06 76 PHE B O 1
ATOM 1815 N N . ALA B 1 77 ? 11.445 10.18 10.148 1 97.12 77 ALA B N 1
ATOM 1816 C CA . ALA B 1 77 ? 11.156 8.75 10.219 1 97.12 77 ALA B CA 1
ATOM 1817 C C . ALA B 1 77 ? 12.258 8 10.953 1 97.12 77 ALA B C 1
ATOM 1819 O O . ALA B 1 77 ? 11.984 7.137 11.789 1 97.12 77 ALA B O 1
ATOM 1820 N N . LYS B 1 78 ? 13.477 8.367 10.672 1 94.94 78 LYS B N 1
ATOM 1821 C CA . LYS B 1 78 ? 14.625 7.727 11.312 1 94.94 78 LYS B CA 1
ATOM 1822 C C . LYS B 1 78 ? 14.633 8.008 12.812 1 94.94 78 LYS B C 1
ATOM 1824 O O . LYS B 1 78 ? 14.844 7.094 13.617 1 94.94 78 LYS B O 1
ATOM 1829 N N . ARG B 1 79 ? 14.398 9.219 13.117 1 96.12 79 ARG B N 1
ATOM 1830 C CA . ARG B 1 79 ? 14.375 9.609 14.523 1 96.12 79 ARG B CA 1
ATOM 1831 C C . ARG B 1 79 ? 13.281 8.867 15.289 1 96.12 79 ARG B C 1
ATOM 1833 O O . ARG B 1 79 ? 13.461 8.523 16.453 1 96.12 79 ARG B O 1
ATOM 1840 N N . GLU B 1 80 ? 12.211 8.656 14.641 1 96.75 80 GLU B N 1
ATOM 1841 C CA . GLU B 1 80 ? 11.07 7.992 15.266 1 96.75 80 GLU B CA 1
ATOM 1842 C C . GLU B 1 80 ? 11.164 6.477 15.109 1 96.75 80 GLU B C 1
ATOM 1844 O O . GLU B 1 80 ? 10.266 5.746 15.523 1 96.75 80 GLU B O 1
ATOM 1849 N N . ASN B 1 81 ? 12.18 5.945 14.445 1 95 81 ASN B N 1
ATOM 1850 C CA . ASN B 1 81 ? 12.414 4.527 14.211 1 95 81 ASN B CA 1
ATOM 1851 C C . ASN B 1 81 ? 11.25 3.891 13.453 1 95 81 ASN B C 1
ATOM 1853 O O . ASN B 1 81 ? 10.727 2.855 13.867 1 95 81 ASN B O 1
ATOM 1857 N N . VAL B 1 82 ? 10.828 4.59 12.461 1 95.94 82 VAL B N 1
ATOM 1858 C CA . VAL B 1 82 ? 9.727 4.117 11.625 1 95.94 82 VAL B CA 1
ATOM 1859 C C . VAL B 1 82 ? 10.281 3.459 10.359 1 95.94 82 VAL B C 1
ATOM 1861 O O . VAL B 1 82 ? 11.219 3.973 9.75 1 95.94 82 VAL B O 1
ATOM 1864 N N . ARG B 1 83 ? 9.609 2.377 9.969 1 92.81 83 ARG B N 1
ATOM 1865 C CA . ARG B 1 83 ? 10.07 1.664 8.781 1 92.81 83 ARG B CA 1
ATOM 1866 C C . ARG B 1 83 ? 9.078 1.807 7.637 1 92.81 83 ARG B C 1
ATOM 1868 O O . ARG B 1 83 ? 9.438 1.648 6.469 1 92.81 83 ARG B O 1
ATOM 1875 N N . PHE B 1 84 ? 7.871 2.072 7.969 1 97.94 84 PHE B N 1
ATOM 1876 C CA . PHE B 1 84 ? 6.848 2.074 6.934 1 97.94 84 PHE B CA 1
ATOM 1877 C C . PHE B 1 84 ? 6.25 3.467 6.762 1 97.94 84 PHE B C 1
ATOM 1879 O O . PHE B 1 84 ? 5.895 4.121 7.746 1 97.94 84 PHE B O 1
ATOM 1886 N N . PHE B 1 85 ? 6.246 3.895 5.551 1 98.19 85 PHE B N 1
ATOM 1887 C CA . PHE B 1 85 ? 5.625 5.156 5.16 1 98.19 85 PHE B CA 1
ATOM 1888 C C . PHE B 1 85 ? 4.289 4.91 4.473 1 98.19 85 PHE B C 1
ATOM 1890 O O . PHE B 1 85 ? 4.227 4.234 3.443 1 98.19 85 PHE B O 1
ATOM 1897 N N . ILE B 1 86 ? 3.213 5.449 5.047 1 98.69 86 ILE B N 1
ATOM 1898 C CA . ILE B 1 86 ? 1.865 5.293 4.516 1 98.69 86 ILE B CA 1
ATOM 1899 C C . ILE B 1 86 ? 1.536 6.461 3.59 1 98.69 86 ILE B C 1
ATOM 1901 O O . ILE B 1 86 ? 1.715 7.625 3.963 1 98.69 86 ILE B O 1
ATOM 1905 N N . LYS B 1 87 ? 1.083 6.141 2.404 1 98.31 87 LYS B N 1
ATOM 1906 C CA . LYS B 1 87 ? 0.648 7.172 1.466 1 98.31 87 LYS B CA 1
ATOM 1907 C C . LYS B 1 87 ? -0.708 6.824 0.857 1 98.31 87 LYS B C 1
ATOM 1909 O O . LYS B 1 87 ? -0.971 5.664 0.536 1 98.31 87 LYS B O 1
ATOM 1914 N N . GLY B 1 88 ? -1.518 7.797 0.758 1 98.06 88 GLY B N 1
ATOM 1915 C CA . GLY B 1 88 ? -2.738 7.688 -0.026 1 98.06 88 GLY B CA 1
ATOM 1916 C C . GLY B 1 88 ? -2.584 8.203 -1.445 1 98.06 88 GLY B C 1
ATOM 1917 O O . GLY B 1 88 ? -1.949 9.234 -1.671 1 98.06 88 GLY B O 1
ATOM 1918 N N . VAL B 1 89 ? -3.143 7.512 -2.338 1 97.94 89 VAL B N 1
ATOM 1919 C CA . VAL B 1 89 ? -3.088 7.953 -3.727 1 97.94 89 VAL B CA 1
ATOM 1920 C C . VAL B 1 89 ? -4.5 8.031 -4.301 1 97.94 89 VAL B C 1
ATOM 1922 O O . VAL B 1 89 ? -5.305 7.117 -4.113 1 97.94 89 VAL B O 1
ATOM 1925 N N . ARG B 1 90 ? -4.836 9.133 -5.051 1 95.19 90 ARG B N 1
ATOM 1926 C CA . ARG B 1 90 ? -6.164 9.391 -5.598 1 95.19 90 ARG B CA 1
ATOM 1927 C C . ARG B 1 90 ? -6.18 9.195 -7.109 1 95.19 90 ARG B C 1
ATOM 1929 O O . ARG B 1 90 ? -7.238 8.961 -7.703 1 95.19 90 ARG B O 1
ATOM 1936 N N . SER B 1 91 ? -4.965 9.367 -7.707 1 95.25 91 SER B N 1
ATOM 1937 C CA . SER B 1 91 ? -4.891 9.461 -9.164 1 95.25 91 SER B CA 1
ATOM 1938 C C . SER B 1 91 ? -3.562 8.922 -9.68 1 95.25 91 SER B C 1
ATOM 1940 O O . SER B 1 91 ? -2.676 8.578 -8.898 1 95.25 91 SER B O 1
ATOM 1942 N N . VAL B 1 92 ? -3.533 8.828 -10.977 1 96.44 92 VAL B N 1
ATOM 1943 C CA . VAL B 1 92 ? -2.295 8.438 -11.641 1 96.44 92 VAL B CA 1
ATOM 1944 C C . VAL B 1 92 ? -1.196 9.453 -11.328 1 96.44 92 VAL B C 1
ATOM 1946 O O . VAL B 1 92 ? -0.039 9.078 -11.125 1 96.44 92 VAL B O 1
ATOM 1949 N N . LYS B 1 93 ? -1.591 10.633 -11.32 1 95.56 93 LYS B N 1
ATOM 1950 C CA . LYS B 1 93 ? -0.637 11.695 -11.008 1 95.56 93 LYS B CA 1
ATOM 1951 C C . LYS B 1 93 ? -0.04 11.5 -9.617 1 95.56 93 LYS B C 1
ATOM 1953 O O . LYS B 1 93 ? 1.179 11.57 -9.438 1 95.56 93 LYS B O 1
ATOM 1958 N N . ASP B 1 94 ? -0.89 11.242 -8.594 1 96.69 94 ASP B N 1
ATOM 1959 C CA . ASP B 1 94 ? -0.405 10.961 -7.246 1 96.69 94 ASP B CA 1
ATOM 1960 C C . ASP B 1 94 ? 0.549 9.766 -7.246 1 96.69 94 ASP B C 1
ATOM 1962 O O . ASP B 1 94 ? 1.604 9.812 -6.605 1 96.69 94 ASP B O 1
ATOM 1966 N N . PHE B 1 95 ? 0.149 8.758 -7.996 1 97.75 95 PHE B N 1
ATOM 1967 C CA . PHE B 1 95 ? 0.917 7.523 -8.023 1 97.75 95 PHE B CA 1
ATOM 1968 C C . PHE B 1 95 ? 2.326 7.77 -8.547 1 97.75 95 PHE B C 1
ATOM 1970 O O . PHE B 1 95 ? 3.305 7.332 -7.938 1 97.75 95 PHE B O 1
ATOM 1977 N N . GLU B 1 96 ? 2.434 8.477 -9.617 1 97.19 96 GLU B N 1
ATOM 1978 C CA . GLU B 1 96 ? 3.738 8.742 -10.219 1 97.19 96 GLU B CA 1
ATOM 1979 C C . GLU B 1 96 ? 4.629 9.539 -9.266 1 97.19 96 GLU B C 1
ATOM 1981 O O . GLU B 1 96 ? 5.82 9.242 -9.133 1 97.19 96 GLU B O 1
ATOM 1986 N N . TYR B 1 97 ? 4.016 10.461 -8.68 1 96 97 TYR B N 1
ATOM 1987 C CA . TYR B 1 97 ? 4.746 11.281 -7.715 1 96 97 TYR B CA 1
ATOM 1988 C C . TYR B 1 97 ? 5.266 10.43 -6.562 1 96 97 TYR B C 1
ATOM 1990 O O . TYR B 1 97 ? 6.445 10.508 -6.207 1 96 97 TYR B O 1
ATOM 1998 N N . GLU B 1 98 ? 4.387 9.602 -5.984 1 96.62 98 GLU B N 1
ATOM 1999 C CA . GLU B 1 98 ? 4.754 8.789 -4.828 1 96.62 98 GLU B CA 1
ATOM 2000 C C . GLU B 1 98 ? 5.777 7.727 -5.211 1 96.62 98 GLU B C 1
ATOM 2002 O O . GLU B 1 98 ? 6.641 7.371 -4.402 1 96.62 98 GLU B O 1
ATOM 2007 N N . ARG B 1 99 ? 5.645 7.211 -6.383 1 96.19 99 ARG B N 1
ATOM 2008 C 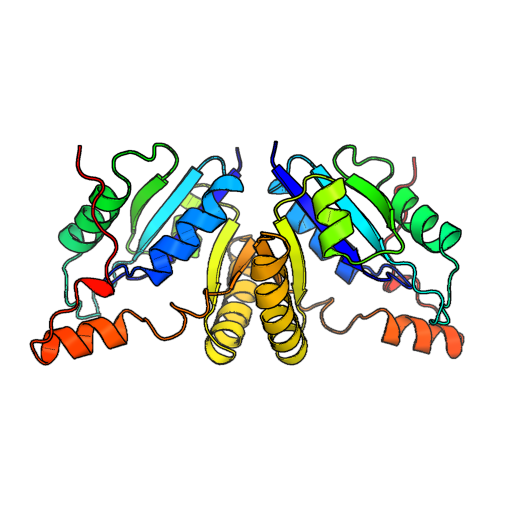CA . ARG B 1 99 ? 6.613 6.227 -6.855 1 96.19 99 ARG B CA 1
ATOM 2009 C C . ARG B 1 99 ? 8.023 6.805 -6.852 1 96.19 99 ARG B C 1
ATOM 2011 O O . ARG B 1 99 ? 8.961 6.16 -6.375 1 96.19 99 ARG B O 1
ATOM 2018 N N . GLU B 1 100 ? 8.18 7.988 -7.379 1 94.5 100 GLU B N 1
ATOM 2019 C CA . GLU B 1 100 ? 9.484 8.648 -7.395 1 94.5 100 GLU B CA 1
ATOM 2020 C C . GLU B 1 100 ? 9.992 8.906 -5.98 1 94.5 100 GLU B C 1
ATOM 2022 O O . GLU B 1 100 ? 11.164 8.664 -5.684 1 94.5 100 GLU B O 1
ATOM 2027 N N . GLN B 1 101 ? 9.125 9.352 -5.148 1 95 101 GLN B N 1
ATOM 2028 C CA . GLN B 1 101 ? 9.492 9.633 -3.766 1 95 101 GLN B CA 1
ATOM 2029 C C . GLN B 1 101 ? 9.891 8.359 -3.031 1 95 101 GLN B C 1
ATOM 2031 O O . GLN B 1 101 ? 10.836 8.367 -2.23 1 95 101 GLN B O 1
ATOM 2036 N N . ALA B 1 102 ? 9.148 7.285 -3.268 1 95.62 102 ALA B N 1
ATOM 2037 C CA . ALA B 1 102 ? 9.398 6.02 -2.584 1 95.62 102 ALA B CA 1
ATOM 2038 C C . ALA B 1 102 ? 10.805 5.5 -2.883 1 95.62 102 ALA B C 1
ATOM 2040 O O . ALA B 1 102 ? 11.477 4.969 -1.998 1 95.62 102 ALA B O 1
ATOM 2041 N N . ASP B 1 103 ? 11.227 5.652 -4.113 1 93.31 103 ASP B N 1
ATOM 2042 C CA . ASP B 1 103 ? 12.555 5.203 -4.508 1 93.31 103 ASP B CA 1
ATOM 2043 C C . ASP B 1 103 ? 13.641 5.949 -3.732 1 93.31 103 ASP B C 1
ATOM 2045 O O . ASP B 1 103 ? 14.578 5.336 -3.221 1 93.31 103 ASP B O 1
ATOM 2049 N N . ILE B 1 104 ? 13.43 7.199 -3.6 1 92.44 104 ILE B N 1
ATOM 2050 C CA . ILE B 1 104 ? 14.398 8.039 -2.898 1 92.44 104 ILE B CA 1
ATOM 2051 C C . ILE B 1 104 ? 14.359 7.73 -1.404 1 92.44 104 ILE B C 1
ATOM 2053 O O . ILE B 1 104 ? 15.406 7.598 -0.768 1 92.44 104 ILE B O 1
ATOM 2057 N N . ASN B 1 105 ? 13.125 7.582 -0.837 1 93.31 105 ASN B N 1
ATOM 2058 C CA . ASN B 1 105 ? 12.969 7.285 0.582 1 93.31 105 ASN B CA 1
ATOM 2059 C C . ASN B 1 105 ? 13.617 5.957 0.955 1 93.31 105 ASN B C 1
ATOM 2061 O O . ASN B 1 105 ? 14.234 5.84 2.018 1 93.31 105 ASN B O 1
ATOM 2065 N N . ARG B 1 106 ? 13.445 5.047 0.105 1 92.5 106 ARG B N 1
ATOM 2066 C CA . ARG B 1 106 ? 14.047 3.736 0.336 1 92.5 106 ARG B CA 1
ATOM 2067 C C . ARG B 1 106 ? 15.57 3.814 0.275 1 92.5 106 ARG B C 1
ATOM 2069 O O . ARG B 1 106 ? 16.25 3.287 1.15 1 92.5 106 ARG B O 1
ATOM 2076 N N . ALA B 1 107 ? 16.125 4.492 -0.688 1 90.31 107 ALA B N 1
ATOM 2077 C CA . ALA B 1 107 ? 17.562 4.57 -0.922 1 90.31 107 ALA B CA 1
ATOM 2078 C C . ALA B 1 107 ? 18.266 5.336 0.2 1 90.31 107 ALA B C 1
ATOM 2080 O O . ALA B 1 107 ? 19.344 4.945 0.647 1 90.31 107 ALA B O 1
ATOM 2081 N N . ILE B 1 108 ? 17.594 6.371 0.76 1 89.69 108 ILE B N 1
ATOM 2082 C CA . ILE B 1 108 ? 18.266 7.277 1.689 1 89.69 108 ILE B CA 1
ATOM 2083 C C . ILE B 1 108 ? 17.844 6.938 3.121 1 89.69 108 ILE B C 1
ATOM 2085 O O . ILE B 1 108 ? 18.656 7.051 4.047 1 89.69 108 ILE B O 1
ATOM 2089 N N . GLY B 1 109 ? 16.656 6.461 3.307 1 87.44 109 GLY B N 1
ATOM 2090 C CA . GLY B 1 109 ? 16.156 6.324 4.664 1 87.44 109 GLY B CA 1
ATOM 2091 C C . GLY B 1 109 ? 15.812 4.895 5.031 1 87.44 109 GLY B C 1
ATOM 2092 O O . GLY B 1 109 ? 15.523 4.598 6.195 1 87.44 109 GLY B O 1
ATOM 2093 N N . GLY B 1 110 ? 15.828 4.004 3.996 1 90.12 110 GLY B N 1
ATOM 2094 C CA . GLY B 1 110 ? 15.43 2.631 4.266 1 90.12 110 GLY B CA 1
ATOM 2095 C C . GLY B 1 110 ? 13.953 2.484 4.566 1 90.12 110 GLY B C 1
ATOM 2096 O O . GLY B 1 110 ? 13.547 1.566 5.281 1 90.12 110 GLY B O 1
ATOM 2097 N N . LEU B 1 111 ? 13.156 3.432 4.051 1 94.56 111 LEU B N 1
ATOM 2098 C CA . LEU B 1 111 ? 11.719 3.441 4.309 1 94.56 111 LEU B CA 1
ATOM 2099 C C . LEU B 1 111 ? 10.969 2.633 3.256 1 94.56 111 LEU B C 1
ATOM 2101 O O . LEU B 1 111 ? 11.289 2.705 2.068 1 94.56 111 LEU B O 1
ATOM 2105 N N . GLU B 1 112 ? 10.102 1.849 3.723 1 96.75 112 GLU B N 1
ATOM 2106 C CA . GLU B 1 112 ? 9.18 1.14 2.84 1 96.75 112 GLU B CA 1
ATOM 2107 C C . GLU B 1 112 ? 7.852 1.88 2.719 1 96.75 112 GLU B C 1
ATOM 2109 O O . GLU B 1 112 ? 7.16 2.094 3.719 1 96.75 112 GLU B O 1
ATOM 2114 N N . THR B 1 113 ? 7.574 2.271 1.507 1 97.56 113 THR B N 1
ATOM 2115 C CA . THR B 1 113 ? 6.324 2.984 1.271 1 97.56 113 THR B CA 1
ATOM 2116 C C . THR B 1 113 ? 5.191 2.008 0.957 1 97.56 113 THR B C 1
ATOM 2118 O O . THR B 1 113 ? 5.348 1.124 0.112 1 97.56 113 THR B O 1
ATOM 2121 N N . ILE B 1 114 ? 4.098 2.154 1.631 1 98.06 114 ILE B N 1
ATOM 2122 C CA . ILE B 1 114 ? 2.873 1.425 1.319 1 98.06 114 ILE B CA 1
ATOM 2123 C C . ILE B 1 114 ? 1.801 2.398 0.835 1 98.06 114 ILE B C 1
ATOM 2125 O O . ILE B 1 114 ? 1.592 3.451 1.439 1 98.06 114 ILE B O 1
ATOM 2129 N N . LEU B 1 115 ? 1.194 2.037 -0.258 1 98.62 115 LEU B N 1
ATOM 2130 C CA . LEU B 1 115 ? 0.17 2.893 -0.847 1 98.62 115 LEU B CA 1
ATOM 2131 C C . LEU B 1 115 ? -1.225 2.338 -0.577 1 98.62 115 LEU B C 1
ATOM 2133 O O . LEU B 1 115 ? -1.463 1.14 -0.745 1 98.62 115 LEU B O 1
ATOM 2137 N N . LEU B 1 116 ? -2.08 3.17 -0.124 1 98.5 116 LEU B N 1
ATOM 2138 C CA . LEU B 1 116 ? -3.51 2.875 -0.09 1 98.5 116 LEU B CA 1
ATOM 2139 C C . LEU B 1 116 ? -4.262 3.721 -1.111 1 98.5 116 LEU B C 1
ATOM 2141 O O . LEU B 1 116 ? -3.963 4.902 -1.287 1 98.5 116 LEU B O 1
ATOM 2145 N N . LEU B 1 117 ? -5.215 3.125 -1.713 1 98 117 LEU B N 1
ATOM 2146 C CA . LEU B 1 117 ? -6.043 3.818 -2.693 1 98 117 LEU B CA 1
ATOM 2147 C C . LEU B 1 117 ? -7.145 4.617 -2.004 1 98 117 LEU B C 1
ATOM 2149 O O . LEU B 1 117 ? -7.848 4.094 -1.136 1 98 117 LEU B O 1
ATOM 2153 N N . ALA B 1 118 ? -7.258 5.816 -2.432 1 97.19 118 ALA B N 1
ATOM 2154 C CA . ALA B 1 118 ? -8.367 6.609 -1.903 1 97.19 118 ALA B CA 1
ATOM 2155 C C . ALA B 1 118 ? -9.711 5.977 -2.252 1 97.19 118 ALA B C 1
ATOM 2157 O O . ALA B 1 118 ? -9.898 5.473 -3.361 1 97.19 118 ALA B O 1
ATOM 2158 N N . GLU B 1 119 ? -10.625 6.008 -1.301 1 95.56 119 GLU B N 1
ATOM 2159 C CA . GLU B 1 119 ? -11.984 5.605 -1.639 1 95.56 119 GLU B CA 1
ATOM 2160 C C . GLU B 1 119 ? -12.594 6.539 -2.68 1 95.56 119 GLU B C 1
ATOM 2162 O O . GLU B 1 119 ? -12.367 7.75 -2.643 1 95.56 119 GLU B O 1
ATOM 2167 N N . PRO B 1 120 ? -13.398 5.973 -3.521 1 93.94 120 PRO B N 1
ATOM 2168 C CA . PRO B 1 120 ? -13.961 6.785 -4.602 1 93.94 120 PRO B CA 1
ATOM 2169 C C . PRO B 1 120 ? -14.68 8.031 -4.09 1 93.94 120 PRO B C 1
ATOM 2171 O O . PRO B 1 120 ? -14.555 9.102 -4.68 1 93.94 120 PRO B O 1
ATOM 2174 N N . GLN B 1 121 ? -15.367 7.965 -3.004 1 94.94 121 GLN B N 1
ATOM 2175 C CA . GLN B 1 121 ? -16.156 9.078 -2.48 1 94.94 121 GLN B CA 1
ATOM 2176 C C . GLN B 1 121 ? -15.242 10.18 -1.946 1 94.94 121 GLN B C 1
ATOM 2178 O O . GLN B 1 121 ? -15.695 11.312 -1.749 1 94.94 121 GLN B O 1
ATOM 2183 N N . PHE B 1 122 ? -13.922 9.859 -1.745 1 96.62 122 PHE B N 1
ATOM 2184 C CA . PHE B 1 122 ? -13.016 10.852 -1.171 1 96.62 122 PHE B CA 1
ATOM 2185 C C . PHE B 1 122 ? -11.938 11.242 -2.172 1 96.62 122 PHE B C 1
ATOM 2187 O O . PHE B 1 122 ? -11.078 12.078 -1.875 1 96.62 122 PHE B O 1
ATOM 2194 N N . ALA B 1 123 ? -11.938 10.688 -3.352 1 95.12 123 ALA B N 1
ATOM 2195 C CA . ALA B 1 123 ? -10.859 10.82 -4.324 1 95.12 123 ALA B CA 1
ATOM 2196 C C . ALA B 1 123 ? -10.734 12.266 -4.805 1 95.12 123 ALA B C 1
ATOM 2198 O O . ALA B 1 123 ? -9.656 12.688 -5.234 1 95.12 123 ALA B O 1
ATOM 2199 N N . SER B 1 124 ? -11.805 13.062 -4.742 1 95.5 124 SER B N 1
ATOM 2200 C CA . SER B 1 124 ? -11.781 14.438 -5.238 1 95.5 124 SER B CA 1
ATOM 2201 C C . SER B 1 124 ? -11.469 15.422 -4.121 1 95.5 124 SER B C 1
ATOM 2203 O O . SER B 1 124 ? -11.328 16.625 -4.367 1 95.5 124 SER B O 1
ATOM 2205 N N . ILE B 1 125 ? -11.375 14.945 -2.896 1 97.06 125 ILE B N 1
ATOM 2206 C CA . ILE B 1 125 ? -11.156 15.812 -1.746 1 97.06 125 ILE B CA 1
ATOM 2207 C C . ILE B 1 125 ? -9.656 16 -1.523 1 97.06 125 ILE B C 1
ATOM 2209 O O . ILE B 1 125 ? -8.906 15.031 -1.443 1 97.06 125 ILE B O 1
ATOM 2213 N N . SER B 1 126 ? -9.242 17.188 -1.498 1 96.5 126 SER B N 1
ATOM 2214 C CA . SER B 1 126 ? -7.863 17.562 -1.203 1 96.5 126 SER B CA 1
ATOM 2215 C C . SER B 1 126 ? -7.797 18.781 -0.3 1 96.5 126 SER B C 1
ATOM 2217 O O . SER B 1 126 ? -8.758 19.547 -0.217 1 96.5 126 SER B O 1
ATOM 2219 N N . SER B 1 127 ? -6.691 18.906 0.378 1 97.19 127 SER B N 1
ATOM 2220 C CA . SER B 1 127 ? -6.504 20.094 1.212 1 97.19 127 SER B CA 1
ATOM 2221 C C . SER B 1 127 ? -6.605 21.375 0.388 1 97.19 127 SER B C 1
ATOM 2223 O O . SER B 1 127 ? -7.156 22.375 0.85 1 97.19 127 SER B O 1
ATOM 2225 N N . SER B 1 128 ? -5.996 21.344 -0.823 1 95.81 128 SER B N 1
ATOM 2226 C CA . SER B 1 128 ? -6.027 22.516 -1.696 1 95.81 128 SER B CA 1
ATOM 2227 C C . SER B 1 128 ? -7.461 22.906 -2.041 1 95.81 128 SER B C 1
ATOM 2229 O O . SER B 1 128 ? -7.809 24.094 -1.997 1 95.81 128 SER B O 1
ATOM 2231 N N . LEU B 1 129 ? -8.297 21.953 -2.363 1 96.12 129 LEU B N 1
ATOM 2232 C CA . LEU B 1 129 ? -9.703 22.219 -2.668 1 96.12 129 LEU B CA 1
ATOM 2233 C C . LEU B 1 129 ? -10.422 22.797 -1.456 1 96.12 129 LEU B C 1
ATOM 2235 O O . LEU B 1 129 ? -11.18 23.766 -1.582 1 96.12 129 LEU B O 1
ATOM 2239 N N . VAL B 1 130 ? -10.219 22.234 -0.308 1 97.94 130 VAL B N 1
ATOM 2240 C CA . VAL B 1 130 ? -10.867 22.703 0.917 1 97.94 130 VAL B CA 1
ATOM 2241 C C . VAL B 1 130 ? -10.477 24.141 1.201 1 97.94 130 VAL B C 1
ATOM 2243 O O . VAL B 1 130 ? -11.328 24.969 1.52 1 97.94 130 VAL B O 1
ATOM 2246 N N . ARG B 1 131 ? -9.219 24.453 1.025 1 97.62 131 ARG B N 1
ATOM 2247 C CA . ARG B 1 131 ? -8.75 25.828 1.252 1 97.62 131 ARG B CA 1
ATOM 2248 C C . ARG B 1 131 ? -9.422 26.797 0.291 1 97.62 131 ARG B C 1
ATOM 2250 O O . ARG B 1 131 ? -9.766 27.922 0.673 1 97.62 131 ARG B O 1
ATOM 2257 N N . GLU B 1 132 ? -9.57 26.344 -0.943 1 97.19 132 GLU B N 1
ATOM 2258 C CA . GLU B 1 132 ? -10.242 27.172 -1.94 1 97.19 132 GLU B CA 1
ATOM 2259 C C . GLU B 1 132 ? -11.688 27.453 -1.537 1 97.19 132 GLU B C 1
ATOM 2261 O O . GLU B 1 132 ? -12.156 28.594 -1.65 1 97.19 132 GLU B O 1
ATOM 2266 N N . LEU B 1 133 ? -12.344 26.453 -1.08 1 97.56 133 LEU B N 1
ATOM 2267 C CA . LEU B 1 133 ? -13.727 26.609 -0.644 1 97.56 133 LEU B CA 1
ATOM 2268 C C . LEU B 1 133 ? -13.82 27.547 0.551 1 97.56 133 LEU B C 1
ATOM 2270 O O . LEU B 1 133 ? -14.711 28.406 0.604 1 97.56 133 LEU B O 1
ATOM 2274 N N . VAL B 1 134 ? -12.953 27.422 1.496 1 96.81 134 VAL B N 1
ATOM 2275 C CA . VAL B 1 134 ? -12.906 28.297 2.654 1 96.81 134 VAL B CA 1
ATOM 2276 C C . VAL B 1 134 ? -12.703 29.75 2.197 1 96.81 134 VAL B C 1
ATOM 2278 O O . VAL B 1 134 ? -13.352 30.656 2.707 1 96.81 134 VAL B O 1
ATOM 2281 N N . HIS B 1 135 ? -11.805 29.906 1.24 1 96.5 135 HIS B N 1
ATOM 2282 C CA . HIS B 1 135 ? -11.5 31.219 0.697 1 96.5 135 HIS B CA 1
ATOM 2283 C C . HIS B 1 135 ? -12.758 31.906 0.154 1 96.5 135 HIS B C 1
ATOM 2285 O O . HIS B 1 135 ? -12.93 33.125 0.314 1 96.5 135 HIS B O 1
ATOM 2291 N N . PHE B 1 136 ? -13.609 31.109 -0.369 1 97.75 136 PHE B N 1
ATOM 2292 C CA . PHE B 1 136 ? -14.82 31.641 -0.976 1 97.75 136 PHE B CA 1
ATOM 2293 C C . PHE B 1 136 ? -15.969 31.656 0.027 1 97.75 136 PHE B C 1
ATOM 2295 O O . PHE B 1 136 ? -17.109 31.922 -0.34 1 97.75 136 PHE B O 1
ATOM 2302 N N . GLY B 1 137 ? -15.68 31.281 1.205 1 97.12 137 GLY B N 1
ATOM 2303 C CA . GLY B 1 137 ? -16.656 31.406 2.281 1 97.12 137 GLY B CA 1
ATOM 2304 C C . GLY B 1 137 ? -17.641 30.266 2.334 1 97.12 137 GLY B C 1
ATOM 2305 O O . GLY B 1 137 ? -18.734 30.391 2.879 1 97.12 137 GLY B O 1
ATOM 2306 N N . ARG B 1 138 ? -17.234 29.188 1.751 1 97.44 138 ARG B N 1
ATOM 2307 C CA . ARG B 1 138 ? -18.125 28.031 1.749 1 97.44 138 ARG B CA 1
ATOM 2308 C C . ARG B 1 138 ? -17.938 27.188 3.006 1 97.44 138 ARG B C 1
ATOM 2310 O O . ARG B 1 138 ? -16.844 27.172 3.586 1 97.44 138 ARG B O 1
ATOM 2317 N N . ASP B 1 139 ? -19 26.562 3.326 1 97.38 139 ASP B N 1
ATOM 2318 C CA . ASP B 1 139 ? -18.922 25.594 4.418 1 97.38 139 ASP B CA 1
ATOM 2319 C C . ASP B 1 139 ? -18.188 24.328 3.982 1 97.38 139 ASP B C 1
ATOM 2321 O O . ASP B 1 139 ? -18.547 23.703 2.982 1 97.38 139 ASP B O 1
ATOM 2325 N N . VAL B 1 140 ? -17.156 23.969 4.758 1 97.25 140 VAL B N 1
ATOM 2326 C CA . VAL B 1 140 ? -16.312 22.844 4.359 1 97.25 140 VAL B CA 1
ATOM 2327 C C . VAL B 1 140 ? -16.422 21.734 5.406 1 97.25 140 VAL B C 1
ATOM 2329 O O . VAL B 1 140 ? -15.617 20.797 5.414 1 97.25 140 VAL B O 1
ATOM 2332 N N . SER B 1 141 ? -17.375 21.719 6.273 1 96.94 141 SER B N 1
ATOM 2333 C CA . SER B 1 141 ? -17.484 20.797 7.395 1 96.94 141 SER B CA 1
ATOM 2334 C C . SER B 1 141 ? -17.594 19.359 6.914 1 96.94 141 SER B C 1
ATOM 2336 O O . SER B 1 141 ? -17.109 18.438 7.574 1 96.94 141 SER B O 1
ATOM 2338 N N . GLU B 1 142 ? -18.203 19.156 5.793 1 96.38 142 GLU B N 1
ATOM 2339 C CA . GLU B 1 142 ? -18.438 17.812 5.277 1 96.38 142 GLU B CA 1
ATOM 2340 C C . GLU B 1 142 ? -17.125 17.172 4.797 1 96.38 142 GLU B C 1
ATOM 2342 O O . GLU B 1 142 ? -17.062 15.961 4.602 1 96.38 142 GLU B O 1
ATOM 2347 N N . PHE B 1 143 ? -16.094 17.984 4.613 1 97.81 143 PHE B N 1
ATOM 2348 C CA . PHE B 1 143 ? -14.828 17.484 4.078 1 97.81 143 PHE B CA 1
ATOM 2349 C C . PHE B 1 143 ? -13.812 17.281 5.195 1 97.81 143 PHE B C 1
ATOM 2351 O O . PHE B 1 143 ? -12.688 16.828 4.945 1 97.81 143 PHE B O 1
ATOM 2358 N N . LEU B 1 144 ? -14.172 17.578 6.426 1 98.06 144 LEU B N 1
ATOM 2359 C CA . LEU B 1 144 ? -13.289 17.453 7.582 1 98.06 144 LEU B CA 1
ATOM 2360 C C . LEU B 1 144 ? -13.789 16.375 8.531 1 98.06 144 LEU B C 1
ATOM 2362 O O . LEU B 1 144 ? -14.992 16.25 8.758 1 98.06 144 LEU B O 1
ATOM 2366 N N . PRO B 1 145 ? -12.828 15.562 8.992 1 97.75 145 PRO B N 1
ATOM 2367 C CA . PRO B 1 145 ? -13.266 14.586 9.992 1 97.75 145 PRO B CA 1
ATOM 2368 C C . PRO B 1 145 ? -13.711 15.242 11.305 1 97.75 145 PRO B C 1
ATOM 2370 O O . PRO B 1 145 ? -13.25 16.328 11.648 1 97.75 145 PRO B O 1
ATOM 2373 N N . LYS B 1 146 ? -14.648 14.562 11.938 1 93.94 146 LYS B N 1
ATOM 2374 C CA . LYS B 1 146 ? -15.156 15.07 13.211 1 93.94 146 LYS B CA 1
ATOM 2375 C C . LYS B 1 146 ? -14.242 14.656 14.367 1 93.94 146 LYS B C 1
ATOM 2377 O O . LYS B 1 146 ? -13.719 13.539 14.383 1 93.94 146 LYS B O 1
ATOM 2382 N N . ALA B 1 147 ? -14.078 15.609 15.25 1 89.69 147 ALA B N 1
ATOM 2383 C CA . ALA B 1 147 ? -13.312 15.289 16.453 1 89.69 147 ALA B CA 1
ATOM 2384 C C . ALA B 1 147 ? -14.039 14.234 17.281 1 89.69 147 ALA B C 1
ATOM 2386 O O . ALA B 1 147 ? -15.266 14.141 17.25 1 89.69 147 ALA B O 1
ATOM 2387 N N . SER B 1 148 ? -13.227 13.367 17.828 1 82.38 148 SER B N 1
ATOM 2388 C CA . SER B 1 148 ? -13.805 12.359 18.719 1 82.38 148 SER B CA 1
ATOM 2389 C C . SER B 1 148 ? -14.422 13 19.953 1 82.38 148 SER B C 1
ATOM 2391 O O . SER B 1 148 ? -13.805 13.867 20.578 1 82.38 148 SER B O 1
ATOM 2393 N N . HIS B 1 149 ? -15.766 13.266 20.062 1 67.06 149 HIS B N 1
ATOM 2394 C CA . HIS B 1 149 ? -16.406 13.844 21.234 1 67.06 149 HIS B CA 1
ATOM 2395 C C . HIS B 1 149 ? -16.453 12.836 22.391 1 67.06 149 HIS B C 1
ATOM 2397 O O . HIS B 1 149 ? -16.562 11.633 22.156 1 67.06 149 HIS B O 1
ATOM 2403 N N . GLY B 1 150 ? -15.859 13.094 23.562 1 45.66 150 GLY B N 1
ATOM 2404 C CA . GLY B 1 150 ? -16.062 12.352 24.797 1 45.66 150 GLY B CA 1
ATOM 2405 C C . GLY B 1 150 ? -17.516 11.992 25.047 1 45.66 150 GLY B C 1
ATOM 2406 O O . GLY B 1 150 ? -18.422 12.617 24.484 1 45.66 150 GLY B O 1
#

InterPro domains:
  IPR001980 Phosphopantetheine adenylyltransferase [MF_00151] (2-148)
  IPR001980 Phosphopantetheine adenylyltransferase [PR01020] (2-20)
  IPR001980 Phosphopantetheine adenylyltransferase [PR01020] (20-41)
  IPR001980 Phosphopantetheine adenylyltransferase [PR01020] (49-73)
  IPR001980 Phosphopantetheine adenylyltransferase [PR01020] (85-101)
  IPR001980 Phosphopantetheine adenylyltransferase [PR01020] (111-133)
  IPR001980 Phosphopantetheine adenylyltransferase [TIGR01510] (4-147)
  IPR004821 Cytidyltransferase-like domain [PF01467] (5-132)
  IPR004821 Cytidyltransferase-like domain [TIGR00125] (4-57)
  IPR014729 Rossmann-like alpha/beta/alpha sandwich fold [G3DSA:3.40.50.620] (1-149)

Secondary structure (DSSP, 8-state):
--EEEEEE--TT--HHHHHHHHHHGGG-SEEEEEEE--TTS--SS-HHHHHHHHHHHTTT-TTEEEEEE-S-HHHHHHHTT--EEEEEE-SHHHHHHHHHHHHHHHHHH-PEEEEEEPPGGGTT--HHHHHHHHHTT---GGGSPPP---/--EEEEEE--TT--HHHHHHHHHHGGG-SEEEEEEE--TTS--SS-HHHHHHHHHHHTTT-TTEEEEEE-S-HHHHHHHTT--EEEEEE-SHHHHHHHHHHHHHHHHHH-PEEEEEEPPGGGTT--HHHHHHHHHTT---GGGSPPP---

Sequence (300 aa):
MTTGLFAGSFDPFTIGHDSIVRRALPLFDKIIIGVGINERKQYMLDTEERVGRIRAIYAREPKIMVKAYDDLTVDFAKRENVRFFIKGVRSVKDFEYEREQADINRAIGGLETILLLAEPQFASISSSLVRELVHFGRDVSEFLPKASHGMTTGLFAGSFDPFTIGHDSIVRRALPLFDKIIIGVGINERKQYMLDTEERVGRIRAIYAREPKIMVKAYDDLTVDFAKRENVRFFIKGVRSVKDFEYEREQADINRAIGGLETILLLAEPQFASISSSLVRELVHFGRDVSEFLPKASHG

pLDDT: mean 95.53, std 5.76, range [45.66, 98.94]

Radius of gyration: 20.77 Å; Cα contacts (8 Å, |Δi|>4): 525; chains: 2; bounding box: 37×60×51 Å

Organism: NCBI:txid2508867

Foldseek 3Di:
DAEEEEEDQPLPVWVQNVVQCVVCQVVGQAYEYEHEDDPVDDGPDDPCVRQVQVCQQCVPPPRYHYYYDHDDPLVVCVVVVHAEYEEEDLDPVSVVVVVVVQVVSCVPRVHHYDYDYGDPVCSPQDSVVLVVCVVVVHDSVNTHRDGDDD/DAEEEEEDQPLPVWVQNVVQCVVCQVVGQAYEYEHEDDPVDDGPDDPCVRQVQVCQQCVPPPRYHYYYDHDDPLVVCVVVVHAEYEEEDLDPVSVVVVVVVQVVSCVPRVHHYDYDYGDPVCSPDDSVVLVVCVVVVHDSVVTHRDGDDD

Nearest PDB structures (foldseek):
  5o08-assembly1_A  TM=9.423E-01  e=5.899E-18  Mycobacteroides abscessus ATCC 19977
  3nba-assembly2_B  TM=9.606E-01  e=1.441E-16  Mycobacterium tuberculosis
  9iyg-assembly1_B  TM=9.461E-01  e=5.309E-16  Enterobacter sp. 638
  5h16-assembly1_D  TM=9.583E-01  e=3.088E-15  Acinetobacter baumannii
  1o6b-assembly1_A  TM=9.282E-01  e=1.384E-14  Bacillus subtilis

Solvent-accessible surface area (backbone atoms only — not comparable to full-atom values): 16600 Å² total; per-residue (Å²): 135,43,38,33,33,41,68,44,65,45,57,52,62,31,40,47,56,51,50,50,51,64,70,48,43,80,53,33,67,27,36,38,37,35,36,51,53,55,89,89,56,88,64,89,54,53,72,66,55,40,51,50,54,53,42,38,41,42,67,87,37,89,44,56,43,72,44,74,46,72,69,56,68,54,57,52,33,55,74,68,69,39,46,33,37,51,41,76,30,64,44,70,68,47,44,56,54,48,52,58,48,39,56,50,37,29,73,75,54,63,32,44,52,38,37,34,67,48,53,80,94,33,40,83,62,43,35,70,57,51,48,52,38,48,73,72,69,44,88,57,66,90,52,37,63,67,56,55,75,131,138,41,38,32,34,40,68,43,64,45,59,51,62,32,39,45,56,50,50,50,52,63,70,49,43,81,53,34,66,28,36,38,37,35,34,52,52,55,89,89,56,88,64,89,53,55,68,67,55,41,52,49,54,53,42,38,41,43,66,85,37,90,45,54,43,74,44,74,45,72,69,56,68,54,58,52,32,56,74,68,69,39,45,32,36,51,41,75,31,65,45,70,68,47,44,54,53,48,53,58,48,38,54,52,37,30,74,75,53,62,32,43,52,37,36,35,68,49,52,80,95,31,43,85,61,44,36,70,57,51,47,52,38,48,74,72,68,44,88,57,66,90,50,37,63,69,57,55,74,133